Protein AF-A0A1G4AFP0-F1 (afdb_monomer_lite)

Radius of gyration: 23.44 Å; chains: 1; bounding box: 40×68×94 Å

Sequence (238 aa):
MRIGSLGLYALLISPLAAAEKPAAPFKHERLNVANGCFVESVYFYDRFHERFGADAWVRLLQWGAKEEDEVVAGHAVAVLELKGKLWAWDINHGFLALDLPVAQREMVEKVSPLVIARYPRITARYPLYRHDFSQSAEPAPPHEQPMSENRALRDASRVAAKLAAHRPVNLVQFSYVNGGETTVSAAAVFLFHGRLCVYTADTGTVPFRARQLSVKNLRQLQECLRRIHPGAFALKSL

pLDDT: mean 87.51, std 15.2, range [35.44, 98.38]

Structure (mmCIF, N/CA/C/O backbone):
data_AF-A0A1G4AFP0-F1
#
_entry.id   AF-A0A1G4AFP0-F1
#
loop_
_atom_site.group_PDB
_atom_site.id
_atom_site.type_symbol
_atom_site.label_atom_id
_atom_site.label_alt_id
_atom_site.label_comp_id
_atom_site.label_asym_id
_atom_site.label_entity_id
_atom_site.label_seq_id
_atom_site.pdbx_PDB_ins_code
_atom_site.Cartn_x
_atom_site.Cartn_y
_atom_site.Cartn_z
_atom_site.occupancy
_atom_site.B_iso_or_equiv
_atom_site.auth_seq_id
_atom_site.auth_comp_id
_atom_site.auth_asym_id
_atom_site.auth_atom_id
_atom_site.pdbx_PDB_model_num
ATOM 1 N N . MET A 1 1 ? 0.726 47.174 72.921 1.00 39.28 1 MET A N 1
ATOM 2 C CA . MET A 1 1 ? 1.262 47.154 71.543 1.00 39.28 1 MET A CA 1
ATOM 3 C C . MET A 1 1 ? 1.423 45.690 71.132 1.00 39.28 1 MET A C 1
ATOM 5 O O . MET A 1 1 ? 2.331 45.035 71.621 1.00 39.28 1 MET A O 1
ATOM 9 N N . ARG A 1 2 ? 0.477 45.120 70.374 1.00 35.44 2 ARG A N 1
ATOM 10 C CA . ARG A 1 2 ? 0.560 43.741 69.856 1.00 35.44 2 ARG A CA 1
ATOM 11 C C . ARG A 1 2 ? 0.401 43.799 68.341 1.00 35.44 2 ARG A C 1
ATOM 13 O O . ARG A 1 2 ? -0.561 44.375 67.847 1.00 35.44 2 ARG A O 1
ATOM 20 N N . ILE A 1 3 ? 1.416 43.284 67.660 1.00 40.84 3 ILE A N 1
ATOM 21 C CA . ILE A 1 3 ? 1.611 43.290 66.212 1.00 40.84 3 ILE A CA 1
ATOM 22 C C . ILE A 1 3 ? 0.703 42.216 65.604 1.00 40.84 3 ILE A C 1
ATOM 24 O O . ILE A 1 3 ? 0.663 41.092 66.102 1.00 40.84 3 ILE A O 1
ATOM 28 N N . GLY A 1 4 ? -0.054 42.589 64.570 1.00 40.03 4 GLY A N 1
ATOM 29 C CA . GLY A 1 4 ? -0.935 41.692 63.828 1.00 40.03 4 GLY A CA 1
ATOM 30 C C . GLY A 1 4 ? -0.151 40.693 62.978 1.00 40.03 4 GLY A C 1
ATOM 31 O O . GLY A 1 4 ? 0.814 41.056 62.309 1.00 40.03 4 GLY A O 1
ATOM 32 N N . SER A 1 5 ? -0.579 39.433 62.999 1.00 41.19 5 SER A N 1
ATOM 33 C CA . SER A 1 5 ? -0.094 38.385 62.106 1.00 41.19 5 SER A CA 1
ATOM 34 C C . SER A 1 5 ? -0.875 38.420 60.790 1.00 41.19 5 SER A C 1
ATOM 36 O O . SER A 1 5 ? -2.067 38.120 60.742 1.00 41.19 5 SER A O 1
ATOM 38 N N . LEU A 1 6 ? -0.185 38.793 59.713 1.00 45.59 6 LEU A N 1
ATOM 39 C CA . LEU A 1 6 ? -0.643 38.631 58.335 1.00 45.59 6 LEU A CA 1
ATOM 40 C C . LEU A 1 6 ? -0.674 37.134 57.991 1.00 45.59 6 LEU A C 1
ATOM 42 O O . LEU A 1 6 ? 0.355 36.461 58.026 1.00 45.59 6 LEU A O 1
ATOM 46 N N . GLY A 1 7 ? -1.863 36.619 57.678 1.00 40.47 7 GLY A N 1
ATOM 47 C CA . GLY A 1 7 ? -2.060 35.265 57.167 1.00 40.47 7 GLY A CA 1
ATOM 48 C C . GLY A 1 7 ? -1.570 35.153 55.724 1.00 40.47 7 GLY A C 1
ATOM 49 O O . GLY A 1 7 ? -2.079 35.830 54.833 1.00 40.47 7 GLY A O 1
ATOM 50 N N . LEU A 1 8 ? -0.577 34.295 55.502 1.00 45.12 8 LEU A N 1
ATOM 51 C CA . LEU A 1 8 ? -0.061 33.945 54.184 1.00 45.12 8 LEU A CA 1
ATOM 52 C C . LEU A 1 8 ? -0.998 32.896 53.554 1.00 45.12 8 LEU A C 1
ATOM 54 O O . LEU A 1 8 ? -1.026 31.747 53.992 1.00 45.12 8 LEU A O 1
ATOM 58 N N . TYR A 1 9 ? -1.778 33.274 52.539 1.00 46.78 9 TYR A N 1
ATOM 59 C CA . TYR A 1 9 ? -2.497 32.310 51.701 1.00 46.78 9 TYR A CA 1
ATOM 60 C C . TYR A 1 9 ? -1.506 31.665 50.727 1.00 46.78 9 TYR A C 1
ATOM 62 O O . TYR A 1 9 ? -1.080 32.287 49.755 1.00 46.78 9 TYR A O 1
ATOM 70 N N . ALA A 1 10 ? -1.128 30.413 50.984 1.00 47.62 10 ALA A N 1
ATOM 71 C CA . ALA A 1 10 ? -0.390 29.606 50.022 1.00 47.62 10 ALA A CA 1
ATOM 72 C C . ALA A 1 10 ? -1.358 29.099 48.937 1.00 47.62 10 ALA A C 1
ATOM 74 O O . ALA A 1 10 ? -2.158 28.194 49.170 1.00 47.62 10 ALA A O 1
ATOM 75 N N . LEU A 1 11 ? -1.293 29.698 47.746 1.00 46.62 11 LEU A N 1
ATOM 76 C CA . LEU A 1 11 ? -1.907 29.166 46.530 1.00 46.62 11 LEU A CA 1
ATOM 77 C C . LEU A 1 11 ? -1.176 27.875 46.135 1.00 46.62 11 LEU A C 1
ATOM 79 O O . LEU A 1 11 ? -0.037 27.909 45.673 1.00 46.62 11 LEU A O 1
ATOM 83 N N . LEU A 1 12 ? -1.837 26.733 46.326 1.00 47.38 12 LEU A N 1
ATOM 84 C CA . LEU A 1 12 ? -1.393 25.439 45.813 1.00 47.38 12 LEU A CA 1
ATOM 85 C C . LEU A 1 12 ? -1.518 25.434 44.284 1.00 47.38 12 LEU A C 1
ATOM 87 O O . LEU A 1 12 ? -2.568 25.121 43.725 1.00 47.38 12 LEU A O 1
ATOM 91 N N . ILE A 1 13 ? -0.430 25.781 43.601 1.00 51.88 13 ILE A N 1
ATOM 92 C CA . ILE A 1 13 ? -0.272 25.535 42.168 1.00 51.88 13 ILE A CA 1
ATOM 93 C C . ILE A 1 13 ? -0.032 24.032 42.013 1.00 51.88 13 ILE A C 1
ATOM 95 O O . ILE A 1 13 ? 1.071 23.538 42.241 1.00 51.88 13 ILE A O 1
ATOM 99 N N . SER A 1 14 ? -1.083 23.288 41.667 1.00 46.16 14 SER A N 1
ATOM 100 C CA . SER A 1 14 ? -0.922 21.899 41.238 1.00 46.16 14 SER A CA 1
ATOM 101 C C . SER A 1 14 ? -0.209 21.899 39.883 1.00 46.16 14 SER A C 1
ATOM 103 O O . SER A 1 14 ? -0.697 22.558 38.960 1.00 46.16 14 SER A O 1
ATOM 105 N N . PRO A 1 15 ? 0.928 21.201 39.719 1.00 49.34 15 PRO A N 1
ATOM 106 C CA . PRO A 1 15 ? 1.506 21.027 38.398 1.00 49.34 15 PRO A CA 1
ATOM 107 C C . PRO A 1 15 ? 0.494 20.259 37.542 1.00 49.34 15 PRO A C 1
ATOM 109 O O . PRO A 1 15 ? 0.071 19.165 37.919 1.00 49.34 15 PRO A O 1
ATOM 112 N N . LEU A 1 16 ? 0.086 20.833 36.403 1.00 44.69 16 LEU A N 1
ATOM 113 C CA . LEU A 1 16 ? -0.605 20.072 35.366 1.00 44.69 16 LEU A CA 1
ATOM 1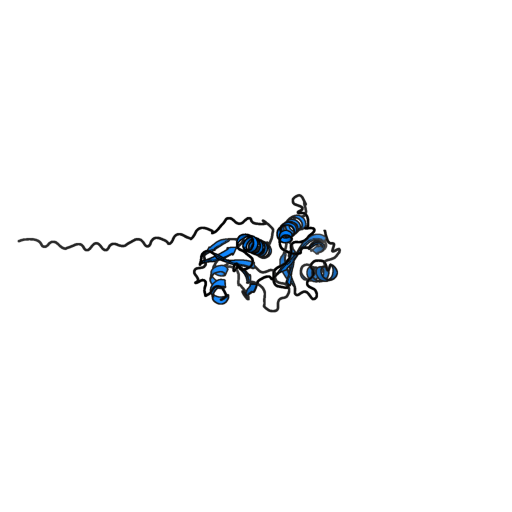14 C C . LEU A 1 16 ? 0.308 18.899 35.004 1.00 44.69 16 LEU A C 1
ATOM 116 O O . LEU A 1 16 ? 1.346 19.087 34.368 1.00 44.69 16 LEU A O 1
ATOM 120 N N . ALA A 1 17 ? -0.063 17.698 35.441 1.00 43.47 17 ALA A N 1
ATOM 121 C CA . ALA A 1 17 ? 0.568 16.481 34.978 1.00 43.47 17 ALA A CA 1
ATOM 122 C C . ALA A 1 17 ? 0.440 16.465 33.452 1.00 43.47 17 ALA A C 1
ATOM 124 O O . ALA A 1 17 ? -0.670 16.485 32.913 1.00 43.47 17 ALA A O 1
ATOM 125 N N . ALA A 1 18 ? 1.575 16.492 32.752 1.00 53.25 18 ALA A N 1
ATOM 126 C CA . ALA A 1 18 ? 1.595 16.280 31.317 1.00 53.25 18 ALA A CA 1
ATOM 127 C C . ALA A 1 18 ? 0.933 14.923 31.059 1.00 53.25 18 ALA A C 1
ATOM 129 O O . ALA A 1 18 ? 1.421 13.904 31.545 1.00 53.25 18 ALA A O 1
ATOM 130 N N . ALA A 1 19 ? -0.206 14.921 30.362 1.00 59.09 19 ALA A N 1
ATOM 131 C CA . ALA A 1 19 ? -0.934 13.697 30.065 1.00 59.09 19 ALA A CA 1
ATOM 132 C C . ALA A 1 19 ? 0.019 12.702 29.384 1.00 59.09 19 ALA A C 1
ATOM 134 O O . ALA A 1 19 ? 0.580 12.998 28.323 1.00 59.09 19 ALA A O 1
ATOM 135 N N . GLU A 1 20 ? 0.241 11.547 30.015 1.00 58.22 20 GLU A N 1
ATOM 136 C CA . GLU A 1 20 ? 1.093 10.504 29.454 1.00 58.22 20 GLU A CA 1
ATOM 137 C C . GLU A 1 20 ? 0.556 10.098 28.081 1.00 58.22 20 GLU A C 1
ATOM 139 O O . GLU A 1 20 ? -0.632 9.805 27.907 1.00 58.22 20 GLU A O 1
ATOM 144 N N . LYS A 1 21 ? 1.442 10.090 27.078 1.00 68.00 21 LYS A N 1
ATOM 145 C CA . LYS A 1 21 ? 1.076 9.616 25.746 1.00 68.00 21 LYS A CA 1
ATOM 146 C C . LYS A 1 21 ? 0.660 8.150 25.864 1.00 68.00 21 LYS A C 1
ATOM 148 O O . LYS A 1 21 ? 1.441 7.348 26.378 1.00 68.00 21 LYS A O 1
ATOM 153 N N . PRO A 1 22 ? -0.530 7.775 25.375 1.00 77.12 22 PRO A N 1
ATOM 154 C CA . PRO A 1 22 ? -0.992 6.405 25.492 1.00 77.12 22 PRO A CA 1
ATOM 155 C C . PRO A 1 22 ? -0.042 5.467 24.736 1.00 77.12 22 PRO A C 1
ATOM 157 O O . PRO A 1 22 ? 0.364 5.750 23.606 1.00 77.12 22 PRO A O 1
ATOM 160 N N . ALA A 1 23 ? 0.325 4.358 25.379 1.00 81.25 23 ALA A N 1
ATOM 161 C CA . ALA A 1 23 ? 1.223 3.364 24.805 1.00 81.25 23 ALA A CA 1
ATOM 162 C C . ALA A 1 23 ? 0.630 2.741 23.532 1.00 81.25 23 ALA A C 1
ATOM 164 O O . ALA A 1 23 ? -0.586 2.570 23.421 1.00 81.25 23 ALA A O 1
ATOM 165 N N . ALA A 1 24 ? 1.495 2.369 22.584 1.00 84.19 24 ALA A N 1
ATOM 166 C CA . ALA A 1 24 ? 1.078 1.685 21.364 1.00 84.19 24 ALA A CA 1
ATOM 167 C C . ALA A 1 24 ? 0.270 0.412 21.700 1.00 84.19 24 ALA A C 1
ATOM 169 O O . ALA A 1 24 ? 0.684 -0.362 22.567 1.00 84.19 24 ALA A O 1
ATOM 170 N N . PRO A 1 25 ? -0.858 0.153 21.015 1.00 82.06 25 PRO A N 1
ATOM 171 C CA . PRO A 1 25 ? -1.766 -0.927 21.386 1.00 82.06 25 PRO A CA 1
ATOM 172 C C . PRO A 1 25 ? -1.180 -2.329 21.167 1.00 82.06 25 PRO A C 1
ATOM 174 O O . PRO A 1 25 ? -1.608 -3.278 21.823 1.00 82.06 25 PRO A O 1
ATOM 177 N N . PHE A 1 26 ? -0.233 -2.472 20.238 1.00 86.50 26 PHE A N 1
ATOM 178 C CA . PHE A 1 26 ? 0.543 -3.687 20.000 1.00 86.50 26 PHE A CA 1
ATOM 179 C C . PHE A 1 26 ? 1.780 -3.376 19.146 1.00 86.50 26 PHE A C 1
ATOM 181 O O . PHE A 1 26 ? 1.852 -2.339 18.489 1.00 86.50 26 PHE A O 1
ATOM 188 N N . LYS A 1 27 ? 2.756 -4.290 19.128 1.00 86.44 27 LYS A N 1
ATOM 189 C CA . LYS A 1 27 ? 3.887 -4.224 18.194 1.00 86.44 27 LYS A CA 1
ATOM 190 C C . LYS A 1 27 ? 3.409 -4.595 16.789 1.00 86.44 27 LYS A C 1
ATOM 192 O O . LYS A 1 27 ? 2.714 -5.595 16.629 1.00 86.44 27 LYS A O 1
ATOM 197 N N . HIS A 1 28 ? 3.812 -3.820 15.790 1.00 81.19 28 HIS A N 1
ATOM 198 C CA . HIS A 1 28 ? 3.596 -4.149 14.385 1.00 81.19 28 HIS A CA 1
ATOM 199 C C . HIS A 1 28 ? 4.941 -4.347 13.679 1.00 81.19 28 HIS A C 1
ATOM 201 O O . HIS A 1 28 ? 5.893 -3.603 13.925 1.00 81.19 28 HIS A O 1
ATOM 207 N N . GLU A 1 29 ? 5.014 -5.365 12.827 1.00 84.44 29 GLU A N 1
ATOM 208 C CA . GLU A 1 29 ? 6.193 -5.683 12.025 1.00 84.44 29 GLU A CA 1
ATOM 209 C C . GLU A 1 29 ? 6.111 -4.981 10.677 1.00 84.44 29 GLU A C 1
ATOM 211 O O . GLU A 1 29 ? 5.170 -5.197 9.925 1.00 84.44 29 GLU A O 1
ATOM 216 N N . ARG A 1 30 ? 7.118 -4.166 10.369 1.00 89.44 30 ARG A N 1
ATOM 217 C CA . ARG A 1 30 ? 7.230 -3.476 9.082 1.00 89.44 30 ARG A CA 1
ATOM 218 C C . ARG A 1 30 ? 7.722 -4.435 8.001 1.00 89.44 30 ARG A C 1
ATOM 220 O O . ARG A 1 30 ? 8.601 -5.258 8.263 1.00 89.44 30 ARG A O 1
ATOM 227 N N . LEU A 1 31 ? 7.248 -4.255 6.772 1.00 92.81 31 LEU A N 1
ATOM 228 C CA . LEU A 1 31 ? 7.817 -4.896 5.583 1.00 92.81 31 LEU A CA 1
ATOM 229 C C . LEU A 1 31 ? 9.240 -4.380 5.303 1.00 92.81 31 LEU A C 1
ATOM 231 O O . LEU A 1 31 ? 10.088 -5.131 4.819 1.00 92.81 31 LEU A O 1
ATOM 235 N N . ASN A 1 32 ? 9.533 -3.127 5.667 1.00 92.88 32 ASN A N 1
ATOM 236 C CA . ASN A 1 32 ? 10.822 -2.461 5.437 1.00 92.88 32 ASN A CA 1
ATOM 237 C C . ASN A 1 32 ? 11.180 -2.380 3.946 1.00 92.88 32 ASN A C 1
ATOM 239 O O . ASN A 1 32 ? 12.291 -2.725 3.545 1.00 92.88 32 ASN A O 1
ATOM 243 N N . VAL A 1 33 ? 10.226 -1.924 3.137 1.00 95.50 33 VAL A N 1
ATOM 244 C CA . VAL A 1 33 ? 10.384 -1.745 1.687 1.00 95.50 33 VAL A CA 1
ATOM 245 C C . VAL A 1 33 ? 10.388 -0.262 1.303 1.00 95.50 33 VAL A C 1
ATOM 247 O O . VAL A 1 33 ? 9.843 0.584 2.020 1.00 95.50 33 VAL A O 1
ATOM 250 N N . ALA A 1 34 ? 11.034 0.076 0.188 1.00 94.38 34 ALA A N 1
ATOM 251 C CA . ALA A 1 34 ? 11.103 1.446 -0.316 1.00 94.38 34 ALA A CA 1
ATOM 252 C C . ALA A 1 34 ? 9.716 1.996 -0.686 1.00 94.38 34 ALA A C 1
ATOM 254 O O . ALA A 1 34 ? 8.894 1.274 -1.228 1.00 94.38 34 ALA A O 1
ATOM 255 N N . ASN A 1 35 ? 9.442 3.279 -0.419 1.00 92.38 35 ASN A N 1
ATOM 256 C CA . ASN A 1 35 ? 8.160 3.914 -0.776 1.00 92.38 35 ASN A CA 1
ATOM 257 C C . ASN A 1 35 ? 6.918 3.105 -0.329 1.00 92.38 35 ASN A C 1
ATOM 259 O O . ASN A 1 35 ? 5.880 3.071 -0.995 1.00 92.38 35 ASN A O 1
ATOM 263 N N . GLY A 1 36 ? 7.040 2.430 0.819 1.00 93.75 36 GLY A N 1
ATOM 264 C CA . GLY A 1 36 ? 6.105 1.405 1.268 1.00 93.75 36 GLY A CA 1
ATOM 265 C C . GLY A 1 36 ? 4.820 1.910 1.921 1.00 93.75 36 GLY A C 1
ATOM 266 O O . GLY A 1 36 ? 4.010 1.084 2.310 1.00 93.75 36 GLY A O 1
ATOM 267 N N . CYS A 1 37 ? 4.592 3.220 2.068 1.00 93.56 37 CYS A N 1
ATOM 268 C CA . CYS A 1 37 ? 3.526 3.762 2.930 1.00 93.56 37 CYS A CA 1
ATOM 269 C C . CYS A 1 37 ? 2.142 3.139 2.684 1.00 93.56 37 CYS A C 1
ATOM 271 O O . CYS A 1 37 ? 1.441 2.778 3.629 1.00 93.56 37 CYS A O 1
ATOM 273 N N . PHE A 1 38 ? 1.767 2.956 1.415 1.00 94.94 38 PHE A N 1
ATOM 274 C CA . PHE A 1 38 ? 0.504 2.315 1.056 1.00 94.94 38 PHE A CA 1
ATOM 275 C C . PHE A 1 38 ? 0.504 0.807 1.328 1.00 94.94 38 PHE A C 1
ATOM 277 O O . PHE A 1 38 ? -0.373 0.333 2.042 1.00 94.94 38 PHE A O 1
ATOM 284 N N . VAL A 1 39 ? 1.481 0.052 0.817 1.00 96.38 39 VAL A N 1
ATOM 285 C CA . VAL A 1 39 ? 1.547 -1.415 1.002 1.00 96.38 39 VAL A CA 1
ATOM 286 C C . VAL A 1 39 ? 1.722 -1.829 2.458 1.00 96.38 39 VAL A C 1
ATOM 288 O O . VAL A 1 39 ? 1.128 -2.808 2.885 1.00 96.38 39 VAL A O 1
ATOM 291 N N . GLU A 1 40 ? 2.476 -1.061 3.236 1.00 96.62 40 GLU A N 1
ATOM 292 C CA . GLU A 1 40 ? 2.638 -1.245 4.677 1.00 96.62 40 GLU A CA 1
ATOM 293 C C . GLU A 1 40 ? 1.302 -1.015 5.398 1.00 96.62 40 GLU A C 1
ATOM 295 O O . GLU A 1 40 ? 0.921 -1.797 6.264 1.00 96.62 40 GLU A O 1
ATOM 300 N N . SER A 1 41 ? 0.532 0.004 4.995 1.00 96.56 41 SER A N 1
ATOM 301 C CA . SER A 1 41 ? -0.809 0.247 5.549 1.00 96.56 41 SER A CA 1
ATOM 302 C C . SER A 1 41 ? -1.810 -0.845 5.165 1.00 96.56 41 SER A C 1
ATOM 304 O O . SER A 1 41 ? -2.643 -1.217 5.988 1.00 96.56 41 SER A O 1
ATOM 306 N N . VAL A 1 42 ? -1.722 -1.387 3.946 1.00 96.50 42 VAL A N 1
ATOM 307 C CA . VAL A 1 42 ? -2.534 -2.537 3.508 1.00 96.50 42 VAL A CA 1
ATOM 308 C C . VAL A 1 42 ? -2.160 -3.789 4.299 1.00 96.50 42 VAL A C 1
ATOM 310 O O . VAL A 1 42 ? -3.036 -4.470 4.819 1.00 96.50 42 VAL A O 1
ATOM 313 N N . TYR A 1 43 ? -0.866 -4.058 4.466 1.00 96.25 43 TYR A N 1
ATOM 314 C CA . TYR A 1 43 ? -0.396 -5.178 5.276 1.00 96.25 43 TYR A CA 1
ATOM 315 C C . TYR A 1 43 ? -0.855 -5.052 6.734 1.00 96.25 43 TYR A C 1
ATOM 317 O O . TYR A 1 43 ? -1.324 -6.021 7.330 1.00 96.25 43 TYR A O 1
ATOM 325 N N . PHE A 1 44 ? -0.799 -3.846 7.307 1.00 96.31 44 PHE A N 1
ATOM 326 C CA . PHE A 1 44 ? -1.372 -3.575 8.621 1.00 96.31 44 PHE A CA 1
ATOM 327 C C . PHE A 1 44 ? -2.873 -3.872 8.666 1.00 96.31 44 PHE A C 1
ATOM 329 O O . PHE A 1 44 ? -3.328 -4.540 9.591 1.00 96.31 44 PHE A O 1
ATOM 336 N N . TYR A 1 45 ? -3.631 -3.385 7.683 1.00 95.94 45 TYR A N 1
ATOM 337 C CA . TYR A 1 45 ? -5.074 -3.598 7.566 1.00 95.94 45 TYR A CA 1
ATOM 338 C C . TYR A 1 45 ? -5.431 -5.088 7.554 1.00 95.94 45 TYR A C 1
ATOM 340 O O . TYR A 1 45 ? -6.295 -5.517 8.319 1.00 95.94 45 TYR A O 1
ATOM 348 N N . ASP A 1 46 ? -4.707 -5.885 6.771 1.00 95.06 46 ASP A N 1
ATOM 349 C CA . ASP A 1 46 ? -4.913 -7.332 6.680 1.00 95.06 46 ASP A CA 1
ATOM 350 C C . ASP A 1 46 ? -4.645 -8.028 8.016 1.00 95.06 46 ASP A C 1
ATOM 352 O O . ASP A 1 46 ? -5.487 -8.763 8.536 1.00 95.06 46 ASP A O 1
ATOM 356 N N . ARG A 1 47 ? -3.501 -7.722 8.638 1.00 94.06 47 ARG A N 1
ATOM 357 C CA . ARG A 1 47 ? -3.126 -8.278 9.947 1.00 94.06 47 ARG A CA 1
ATOM 358 C C . ARG A 1 47 ? -4.062 -7.822 11.066 1.00 94.06 47 ARG A C 1
ATOM 360 O O . ARG A 1 47 ? -4.236 -8.541 12.050 1.00 94.06 47 ARG A O 1
ATOM 367 N N . PHE A 1 48 ? -4.653 -6.636 10.944 1.00 95.12 48 PHE A N 1
ATOM 368 C CA . PHE A 1 48 ? -5.640 -6.140 11.893 1.00 95.12 48 PHE A CA 1
ATOM 369 C C . PHE A 1 48 ? -6.929 -6.957 11.814 1.00 95.12 48 PHE A C 1
ATOM 371 O O . PHE A 1 48 ? -7.400 -7.437 12.843 1.00 95.12 48 PHE A O 1
ATOM 378 N N . HIS A 1 49 ? -7.453 -7.189 10.611 1.00 94.38 49 HIS A N 1
ATOM 379 C CA . HIS A 1 49 ? -8.637 -8.028 10.426 1.00 94.38 49 HIS A CA 1
ATOM 380 C C . HIS A 1 49 ? -8.397 -9.493 10.798 1.00 94.38 49 HIS A C 1
ATOM 382 O O . HIS A 1 49 ? -9.261 -10.107 11.416 1.00 94.38 49 HIS A O 1
ATOM 388 N N . GLU A 1 50 ? -7.216 -10.042 10.513 1.00 92.81 50 GLU A N 1
ATOM 389 C CA . GLU A 1 50 ? -6.841 -11.385 10.974 1.00 92.81 50 GLU A CA 1
ATOM 390 C C . GLU A 1 50 ? -6.875 -11.489 12.506 1.00 92.81 50 GLU A C 1
ATOM 392 O O . GLU A 1 50 ? -7.314 -12.493 13.061 1.00 92.81 50 GLU A O 1
ATOM 397 N N . ARG A 1 51 ? -6.432 -10.437 13.203 1.00 93.88 51 ARG A N 1
ATOM 398 C CA . ARG A 1 51 ? -6.341 -10.429 14.665 1.00 93.88 51 ARG A CA 1
ATOM 399 C C . ARG A 1 51 ? -7.660 -10.115 15.369 1.00 93.88 51 ARG A C 1
ATOM 401 O O . ARG A 1 51 ? -7.898 -10.644 16.453 1.00 93.88 51 ARG A O 1
ATOM 408 N N . PHE A 1 52 ? -8.457 -9.202 14.824 1.00 94.69 52 PHE A N 1
ATOM 409 C CA . PHE A 1 52 ? -9.627 -8.631 15.502 1.00 94.69 52 PHE A CA 1
ATOM 410 C C . PHE A 1 52 ? -10.960 -8.972 14.825 1.00 94.69 52 PHE A C 1
ATOM 412 O O . PHE A 1 52 ? -12.010 -8.613 15.352 1.00 94.69 52 PHE A O 1
ATOM 419 N N . GLY A 1 53 ? -10.928 -9.690 13.702 1.00 93.25 53 GLY A N 1
ATOM 420 C CA . GLY A 1 53 ? -12.104 -10.095 12.939 1.00 93.25 53 GLY A CA 1
ATOM 421 C C . GLY A 1 53 ? -12.409 -9.175 11.755 1.00 93.25 53 GLY A C 1
ATOM 422 O O . GLY A 1 53 ? -11.975 -8.022 11.687 1.00 93.25 53 GLY A O 1
ATOM 423 N N . ALA A 1 54 ? -13.190 -9.695 10.807 1.00 91.38 54 ALA A N 1
ATOM 424 C CA . ALA A 1 54 ? -13.580 -8.978 9.591 1.00 91.38 54 ALA A CA 1
ATOM 425 C C . ALA A 1 54 ? -14.412 -7.712 9.878 1.00 91.38 54 ALA A C 1
ATOM 427 O O . ALA A 1 54 ? -14.301 -6.733 9.147 1.00 91.38 54 ALA A O 1
ATOM 428 N N . ASP A 1 55 ? -15.169 -7.699 10.978 1.00 92.56 55 ASP A N 1
ATOM 429 C CA . ASP A 1 55 ? -16.012 -6.562 11.378 1.00 92.56 55 ASP A CA 1
ATOM 430 C C . ASP A 1 55 ? -15.248 -5.471 12.145 1.00 92.56 55 ASP A C 1
ATOM 432 O O . ASP A 1 55 ? -15.800 -4.411 12.451 1.00 92.56 55 ASP A O 1
ATOM 436 N N . ALA A 1 56 ? -13.973 -5.706 12.475 1.00 95.31 56 ALA A N 1
ATOM 437 C CA . ALA A 1 56 ? -13.162 -4.724 13.177 1.00 95.31 56 ALA A CA 1
ATOM 438 C C . ALA A 1 56 ? -12.995 -3.455 12.325 1.00 95.31 56 ALA A C 1
ATOM 440 O O . ALA A 1 56 ? -12.652 -3.512 11.144 1.00 95.31 56 ALA A O 1
ATOM 441 N N . TRP A 1 57 ? -13.223 -2.280 12.917 1.00 97.19 57 TRP A N 1
ATOM 442 C CA . TRP A 1 57 ? -13.181 -1.034 12.155 1.00 97.19 57 TRP A CA 1
ATOM 443 C C . TRP A 1 57 ? -11.731 -0.590 11.916 1.00 97.19 57 TRP A C 1
ATOM 445 O O . TRP A 1 57 ? -11.039 -0.137 12.830 1.00 97.19 57 TRP A O 1
ATOM 455 N N . VAL A 1 58 ? -11.281 -0.708 10.666 1.00 97.06 58 VAL A N 1
ATOM 456 C CA . VAL A 1 58 ? -10.023 -0.149 10.156 1.00 97.06 58 VAL A CA 1
ATOM 457 C C . VAL A 1 58 ? -10.215 0.360 8.726 1.00 97.06 58 VAL A C 1
ATOM 459 O O . VAL A 1 58 ? -10.941 -0.231 7.925 1.00 97.06 58 VAL A O 1
ATOM 462 N N . ARG A 1 59 ? -9.604 1.496 8.395 1.00 96.94 59 ARG A N 1
ATOM 463 C CA . ARG A 1 59 ? -9.675 2.162 7.088 1.00 96.94 59 ARG A CA 1
ATOM 464 C C . ARG A 1 59 ? -8.306 2.707 6.716 1.00 96.94 59 ARG A C 1
ATOM 466 O O . ARG A 1 59 ? -7.571 3.177 7.576 1.00 96.94 59 ARG A O 1
ATOM 473 N N . LEU A 1 60 ? -7.965 2.694 5.434 1.00 95.88 60 LEU A N 1
ATOM 474 C CA . LEU A 1 60 ? -6.762 3.364 4.947 1.00 95.88 60 LEU A CA 1
ATOM 475 C C . LEU A 1 60 ? -7.084 4.824 4.658 1.00 95.88 60 LEU A C 1
ATOM 477 O O . LEU A 1 60 ? -7.856 5.107 3.748 1.00 95.88 60 LEU A O 1
ATOM 481 N N . LEU A 1 61 ? -6.491 5.750 5.404 1.00 95.38 61 LEU A N 1
ATOM 482 C CA . LEU A 1 61 ? -6.509 7.167 5.057 1.00 95.38 61 LEU A CA 1
ATOM 483 C C . LEU A 1 61 ? -5.379 7.432 4.066 1.00 95.38 61 LEU A C 1
ATOM 485 O O . LEU A 1 61 ? -4.211 7.318 4.430 1.00 95.38 61 LEU A O 1
ATOM 489 N N . GLN A 1 62 ? -5.722 7.799 2.834 1.00 91.94 62 GLN A N 1
ATOM 490 C CA . GLN A 1 62 ? -4.756 8.179 1.804 1.00 91.94 62 GLN A CA 1
ATOM 491 C C . GLN A 1 62 ? -4.892 9.665 1.471 1.00 91.94 62 GLN A C 1
ATOM 493 O O . GLN A 1 62 ? -6.005 10.179 1.402 1.00 91.94 62 GLN A O 1
ATOM 498 N N . TRP A 1 63 ? -3.771 10.339 1.209 1.00 89.31 63 TRP A N 1
ATOM 499 C CA . TRP A 1 63 ? -3.745 11.688 0.639 1.00 89.31 63 TRP A CA 1
ATOM 500 C C . TRP A 1 63 ? -2.651 11.830 -0.420 1.00 89.31 63 TRP A C 1
ATOM 502 O O . TRP A 1 63 ? -1.736 11.013 -0.524 1.00 89.31 63 TRP A O 1
ATOM 512 N N . GLY A 1 64 ? -2.744 12.903 -1.204 1.00 78.50 64 GLY A N 1
ATOM 513 C CA . GLY A 1 64 ? -1.782 13.247 -2.250 1.00 78.50 64 GLY A CA 1
ATOM 514 C C . GLY A 1 64 ? -2.298 13.007 -3.667 1.00 78.50 64 GLY A C 1
ATOM 515 O O . GLY A 1 64 ? -1.729 13.572 -4.589 1.00 78.50 64 GLY A O 1
ATOM 516 N N . ALA A 1 65 ? -3.395 12.267 -3.849 1.00 62.88 65 ALA A N 1
ATOM 517 C CA . ALA A 1 65 ? -4.072 12.130 -5.141 1.00 62.88 65 ALA A CA 1
ATOM 518 C C . ALA A 1 65 ? -5.031 13.309 -5.389 1.00 62.88 65 ALA A C 1
ATOM 520 O O . ALA A 1 65 ? -5.629 13.796 -4.434 1.00 62.88 65 ALA A O 1
ATOM 521 N N . LYS A 1 66 ? -5.215 13.763 -6.638 1.00 57.84 66 LYS A N 1
ATOM 522 C CA . LYS A 1 66 ? -6.431 14.513 -7.014 1.00 57.84 66 LYS A CA 1
ATOM 523 C C . LYS A 1 66 ? -7.576 13.537 -7.275 1.00 57.84 66 LYS A C 1
ATOM 525 O O . LYS A 1 66 ? -7.333 12.377 -7.596 1.00 57.84 66 LYS A O 1
ATOM 530 N N . GLU A 1 67 ? -8.816 14.006 -7.167 1.00 51.00 67 GLU A N 1
ATOM 531 C CA . GLU A 1 67 ? -10.024 13.193 -7.391 1.00 51.00 67 GLU A CA 1
ATOM 532 C C . GLU A 1 67 ? -10.031 12.485 -8.764 1.00 51.00 67 GLU A C 1
ATOM 534 O O . GLU A 1 67 ? -10.457 11.333 -8.891 1.00 51.00 67 GLU A O 1
ATOM 539 N N . GLU A 1 68 ? -9.464 13.156 -9.764 1.00 54.59 68 GLU A N 1
ATOM 540 C CA . GLU A 1 68 ? -9.352 12.722 -11.159 1.00 54.59 68 GLU A CA 1
ATOM 541 C C . GLU A 1 68 ? -7.970 12.181 -11.555 1.00 54.59 68 GLU A C 1
ATOM 543 O O . GLU A 1 68 ? -7.819 11.613 -12.638 1.00 54.59 68 GLU A O 1
ATOM 548 N N . ASP A 1 69 ? -6.965 12.283 -10.678 1.00 56.06 69 ASP A N 1
ATOM 549 C CA . ASP A 1 69 ? -5.635 11.769 -10.989 1.00 56.06 69 ASP A CA 1
ATOM 550 C C . ASP A 1 69 ? -5.627 10.232 -10.911 1.00 56.06 69 ASP A C 1
ATOM 552 O O . ASP A 1 69 ? -5.775 9.611 -9.855 1.00 56.06 69 ASP A O 1
ATOM 556 N N . GLU A 1 70 ? -5.411 9.599 -12.061 1.00 50.75 70 GLU A N 1
ATOM 557 C CA . GLU A 1 70 ? -5.320 8.141 -12.176 1.00 50.75 70 GLU A CA 1
ATOM 558 C C . GLU A 1 70 ? -3.945 7.579 -11.758 1.00 50.75 70 GLU A C 1
ATOM 560 O O . GLU A 1 70 ? -3.826 6.373 -11.549 1.00 50.75 70 GLU A O 1
ATOM 565 N N . VAL A 1 71 ? -2.910 8.425 -11.645 1.00 54.28 71 VAL A N 1
ATOM 566 C CA . VAL A 1 71 ? -1.515 8.022 -11.376 1.00 54.28 71 VAL A CA 1
ATOM 567 C C . VAL A 1 71 ? -0.888 8.948 -10.337 1.00 54.28 71 VAL A C 1
ATOM 569 O O . VAL A 1 71 ? -0.120 9.842 -10.678 1.00 54.28 71 VAL A O 1
ATOM 572 N N . VAL A 1 72 ? -1.208 8.759 -9.057 1.00 60.28 72 VAL A N 1
ATOM 573 C CA . VAL A 1 72 ? -0.462 9.432 -7.985 1.00 60.28 72 VAL A CA 1
ATOM 574 C C . VAL A 1 72 ? -0.129 8.449 -6.878 1.00 60.28 72 VAL A C 1
ATOM 576 O O . VAL A 1 72 ? -1.016 7.893 -6.226 1.00 60.28 72 VAL A O 1
ATOM 579 N N . ALA A 1 73 ? 1.172 8.261 -6.661 1.00 66.75 73 ALA A N 1
ATOM 580 C CA . ALA A 1 73 ? 1.681 7.696 -5.427 1.00 66.75 73 ALA A CA 1
ATOM 581 C C . ALA A 1 73 ? 1.451 8.723 -4.310 1.00 66.75 73 ALA A C 1
ATOM 583 O O . ALA A 1 73 ? 2.013 9.816 -4.313 1.00 66.75 73 ALA A O 1
ATOM 584 N N . GLY A 1 74 ? 0.550 8.384 -3.395 1.00 76.44 74 GLY A N 1
ATOM 585 C CA . GLY A 1 74 ? 0.245 9.185 -2.214 1.00 76.44 74 GLY A CA 1
ATOM 586 C C . GLY A 1 74 ? 0.819 8.557 -0.951 1.00 76.44 74 GLY A C 1
ATOM 587 O O . GLY A 1 74 ? 1.235 7.396 -0.951 1.00 76.44 74 GLY A O 1
ATOM 588 N N . HIS A 1 75 ? 0.778 9.300 0.152 1.00 89.44 75 HIS A N 1
ATOM 589 C CA . HIS A 1 75 ? 1.006 8.705 1.465 1.00 89.44 75 HIS A CA 1
ATOM 590 C C . HIS A 1 75 ? -0.294 8.074 1.963 1.00 89.44 75 HIS A C 1
ATOM 592 O O . HIS A 1 75 ? -1.389 8.551 1.652 1.00 89.44 75 HIS A O 1
ATOM 598 N N . ALA A 1 76 ? -0.177 6.996 2.727 1.00 93.25 76 ALA A N 1
ATOM 599 C CA . ALA A 1 76 ? -1.311 6.356 3.367 1.00 93.25 76 ALA A CA 1
ATOM 600 C C . ALA A 1 76 ? -0.947 5.901 4.779 1.00 93.25 76 ALA A C 1
ATOM 602 O O . ALA A 1 76 ? 0.212 5.590 5.056 1.00 93.25 76 ALA A O 1
ATOM 603 N N . VAL A 1 77 ? -1.960 5.871 5.641 1.00 95.94 77 VAL A N 1
ATOM 604 C CA . VAL A 1 77 ? -1.902 5.335 7.005 1.00 95.94 77 VAL A CA 1
ATOM 605 C C . VAL A 1 77 ? -3.133 4.472 7.263 1.00 95.94 77 VAL A C 1
ATOM 607 O O . VAL A 1 77 ? -4.175 4.676 6.636 1.00 95.94 77 VAL A O 1
ATOM 610 N N . ALA A 1 78 ? -3.058 3.549 8.218 1.00 97.19 78 ALA A N 1
ATOM 611 C CA . ALA A 1 78 ? -4.231 2.819 8.693 1.00 97.19 78 ALA A CA 1
ATOM 612 C C . ALA A 1 78 ? -4.854 3.550 9.890 1.00 97.19 78 ALA A C 1
ATOM 614 O O . ALA A 1 78 ? -4.188 3.764 10.896 1.00 97.19 78 ALA A O 1
ATOM 615 N N . VAL A 1 79 ? -6.128 3.924 9.808 1.00 98.00 79 VAL A N 1
ATOM 616 C CA . VAL A 1 79 ? -6.915 4.461 10.925 1.00 98.00 79 VAL A CA 1
ATOM 617 C C . VAL A 1 79 ? -7.828 3.363 11.443 1.00 98.00 79 VAL A C 1
ATOM 619 O O . VAL A 1 79 ? -8.489 2.699 10.654 1.00 98.00 79 VAL A O 1
ATOM 622 N N . LEU A 1 80 ? -7.866 3.160 12.754 1.00 97.75 80 LEU A N 1
ATOM 623 C CA . LEU A 1 80 ? -8.572 2.045 13.378 1.00 97.75 80 LEU A CA 1
ATOM 624 C C . LEU A 1 80 ? -9.229 2.440 14.695 1.00 97.75 80 LEU A C 1
ATOM 626 O O . LEU A 1 80 ? -8.787 3.362 15.384 1.00 97.75 80 LEU A O 1
ATOM 630 N N . GLU A 1 81 ? -10.248 1.676 15.062 1.00 97.25 81 GLU A N 1
ATOM 631 C CA . GLU A 1 81 ? -10.850 1.706 16.386 1.00 97.25 81 GLU A CA 1
ATOM 632 C C . GLU A 1 81 ? -10.332 0.531 17.211 1.00 97.25 81 GLU A C 1
ATOM 634 O O . GLU A 1 81 ? -10.387 -0.623 16.788 1.00 97.25 81 GLU A O 1
ATOM 639 N N . LEU A 1 82 ? -9.836 0.813 18.415 1.00 95.56 82 LEU A N 1
ATOM 640 C CA . LEU A 1 82 ? -9.417 -0.230 19.339 1.00 95.56 82 LEU A CA 1
ATOM 641 C C . LEU A 1 82 ? -9.581 0.223 20.786 1.00 95.56 82 LEU A C 1
ATOM 643 O O . LEU A 1 82 ? -9.070 1.274 21.181 1.00 95.56 82 LEU A O 1
ATOM 647 N N . LYS A 1 83 ? -10.264 -0.607 21.588 1.00 92.25 83 LYS A N 1
ATOM 648 C CA . LYS A 1 83 ? -10.556 -0.349 23.011 1.00 92.25 83 LYS A CA 1
ATOM 649 C C . LYS A 1 83 ? -11.231 1.017 23.234 1.00 92.25 83 LYS A C 1
ATOM 651 O O . LYS A 1 83 ? -10.837 1.766 24.125 1.00 92.25 83 LYS A O 1
ATOM 656 N N . GLY A 1 84 ? -12.212 1.355 22.391 1.00 93.06 84 GLY A N 1
ATOM 657 C CA . GLY A 1 84 ? -12.982 2.603 22.488 1.00 93.06 84 GLY A CA 1
ATOM 658 C C . GLY A 1 84 ? -12.199 3.874 22.143 1.00 93.06 84 GLY A C 1
ATOM 659 O O . GLY A 1 84 ? -12.631 4.968 22.498 1.00 93.06 84 GLY A O 1
ATOM 660 N N . LYS A 1 85 ? -11.042 3.750 21.479 1.00 95.19 85 LYS A N 1
ATOM 661 C CA . LYS A 1 85 ? -10.209 4.875 21.036 1.00 95.19 85 LYS A CA 1
ATOM 662 C C . LYS A 1 85 ? -9.875 4.757 19.558 1.00 95.19 85 LYS A C 1
ATOM 664 O O . LYS A 1 85 ? -9.760 3.648 19.033 1.00 95.19 85 LYS A O 1
ATOM 669 N N . LEU A 1 86 ? -9.662 5.905 18.923 1.00 97.25 86 LEU A N 1
ATOM 670 C CA . LEU A 1 86 ? -9.150 5.972 17.564 1.00 97.25 86 LEU A CA 1
ATOM 671 C C . LEU A 1 86 ? -7.630 6.056 17.556 1.00 97.25 86 LEU A C 1
ATOM 673 O O . LEU A 1 86 ? -7.012 6.778 18.341 1.00 97.25 86 LEU A O 1
ATOM 677 N N . TRP A 1 87 ? -7.038 5.310 16.635 1.00 97.44 87 TRP A N 1
ATOM 678 C CA . TRP A 1 87 ? -5.606 5.281 16.403 1.00 97.44 87 TRP A CA 1
ATOM 679 C C . TRP A 1 87 ? -5.327 5.449 14.916 1.00 97.44 87 TRP A C 1
ATOM 681 O O . TRP A 1 87 ? -6.089 4.968 14.082 1.00 97.44 87 TRP A O 1
ATOM 691 N N . ALA A 1 88 ? -4.206 6.077 14.589 1.00 96.81 88 ALA A N 1
ATOM 692 C CA . ALA A 1 88 ? -3.570 5.961 13.290 1.00 96.81 88 ALA A CA 1
ATOM 693 C C . ALA A 1 88 ? -2.274 5.165 13.450 1.00 96.81 88 ALA A C 1
ATOM 695 O O . ALA A 1 88 ? -1.474 5.445 14.341 1.00 96.81 88 ALA A O 1
ATOM 696 N N . TRP A 1 89 ? -2.065 4.173 12.597 1.00 96.50 89 TRP A N 1
ATOM 697 C CA . TRP A 1 89 ? -0.781 3.527 12.414 1.00 96.50 89 TRP A CA 1
ATOM 698 C C . TRP A 1 89 ? -0.142 4.039 11.128 1.00 96.50 89 TRP A C 1
ATOM 700 O O . TRP A 1 89 ? -0.722 3.940 10.046 1.00 96.50 89 TRP A O 1
ATOM 710 N N . ASP A 1 90 ? 1.058 4.587 11.268 1.00 93.75 90 ASP A N 1
ATOM 711 C CA . ASP A 1 90 ? 1.845 5.163 10.190 1.00 93.75 90 ASP A CA 1
ATOM 712 C C . ASP A 1 90 ? 3.232 4.523 10.165 1.00 93.75 90 ASP A C 1
ATOM 714 O O . ASP A 1 90 ? 3.914 4.442 11.189 1.00 93.75 90 ASP A O 1
ATOM 718 N N . ILE A 1 91 ? 3.693 4.126 8.985 1.00 92.81 91 ILE A N 1
ATOM 719 C CA . ILE A 1 91 ? 5.020 3.547 8.800 1.00 92.81 91 ILE A CA 1
ATOM 720 C C . ILE A 1 91 ? 6.160 4.467 9.282 1.00 92.81 91 ILE A C 1
ATOM 722 O O . ILE A 1 91 ? 7.200 3.981 9.736 1.00 92.81 91 ILE A O 1
ATOM 726 N N . ASN A 1 92 ? 5.965 5.788 9.215 1.00 90.38 92 ASN A N 1
ATOM 727 C CA . ASN A 1 92 ? 6.970 6.788 9.584 1.00 90.38 92 ASN A CA 1
ATOM 728 C C . ASN A 1 92 ? 6.899 7.209 11.057 1.00 90.38 92 ASN A C 1
ATOM 730 O O . ASN A 1 92 ? 7.901 7.653 11.616 1.00 90.38 92 ASN A O 1
ATOM 734 N N . HIS A 1 93 ? 5.727 7.094 11.687 1.00 91.75 93 HIS A N 1
ATOM 735 C CA . HIS A 1 93 ? 5.476 7.645 13.025 1.00 91.75 93 HIS A CA 1
ATOM 736 C C . HIS A 1 93 ? 4.985 6.613 14.048 1.00 91.75 93 HIS A C 1
ATOM 738 O O . HIS A 1 93 ? 4.837 6.942 15.225 1.00 91.75 93 HIS A O 1
ATOM 744 N N . GLY A 1 94 ? 4.776 5.365 13.631 1.00 92.44 94 GLY A N 1
ATOM 745 C CA . GLY A 1 94 ? 4.213 4.313 14.463 1.00 92.44 94 GLY A CA 1
ATOM 746 C C . GLY A 1 94 ? 2.751 4.583 14.809 1.00 92.44 94 GLY A C 1
ATOM 747 O O . GLY A 1 94 ? 1.986 5.102 13.997 1.00 92.44 94 GLY A O 1
ATOM 748 N N . PHE A 1 95 ? 2.357 4.205 16.024 1.00 94.12 95 PHE A N 1
ATOM 749 C CA . PHE A 1 95 ? 1.007 4.449 16.518 1.00 94.12 95 PHE A CA 1
ATOM 750 C C . PHE A 1 95 ? 0.838 5.872 17.040 1.00 94.12 95 PHE A C 1
ATOM 752 O O . PHE A 1 95 ? 1.604 6.352 17.875 1.00 94.12 95 PHE A O 1
ATOM 759 N N . LEU A 1 96 ? -0.244 6.497 16.601 1.00 94.19 96 LEU A N 1
ATOM 760 C CA . LEU A 1 96 ? -0.722 7.791 17.038 1.00 94.19 96 LEU A CA 1
ATOM 761 C C . LEU A 1 96 ? -2.137 7.627 17.584 1.00 94.19 96 LEU A C 1
ATOM 763 O O . LEU A 1 96 ? -3.046 7.278 16.837 1.00 94.19 96 LEU A O 1
ATOM 767 N N . ALA A 1 97 ? -2.338 7.898 18.870 1.00 95.00 97 ALA A N 1
ATOM 768 C CA . ALA A 1 97 ? -3.690 8.073 19.385 1.00 95.00 97 ALA A CA 1
ATOM 769 C C . ALA A 1 97 ? -4.290 9.357 18.806 1.00 95.00 97 ALA A C 1
ATOM 771 O O . ALA A 1 97 ? -3.639 10.405 18.806 1.00 95.00 97 ALA A O 1
ATOM 772 N N . LEU A 1 98 ? -5.517 9.257 18.307 1.00 95.50 98 LEU A N 1
ATOM 773 C CA . LEU A 1 98 ? -6.264 10.380 17.763 1.00 95.50 98 LEU A CA 1
ATOM 774 C C . LEU A 1 98 ? -7.219 10.882 18.838 1.00 95.50 98 LEU A C 1
ATOM 776 O O . LEU A 1 98 ? -8.054 10.123 19.330 1.00 95.50 98 LEU A O 1
ATOM 780 N N . ASP A 1 99 ? -7.086 12.155 19.196 1.00 94.56 99 ASP A N 1
ATOM 781 C CA . ASP A 1 99 ? -7.963 12.809 20.166 1.00 94.56 99 ASP A CA 1
ATOM 782 C C . ASP A 1 99 ? -9.304 13.178 19.512 1.00 94.56 99 ASP A C 1
ATOM 784 O O . ASP A 1 99 ? -9.598 14.334 19.221 1.00 94.56 99 ASP A O 1
ATOM 788 N N . LEU A 1 100 ? -10.079 12.144 19.176 1.00 95.56 100 LEU A N 1
ATOM 789 C CA . LEU A 1 100 ? -11.406 12.236 18.578 1.00 95.56 100 LEU A CA 1
ATOM 790 C C . LEU A 1 100 ? -12.323 11.163 19.170 1.00 95.56 100 LEU A C 1
ATOM 792 O O . LEU A 1 100 ? -11.909 10.006 19.308 1.00 95.56 100 LEU A O 1
ATOM 796 N N . PRO A 1 101 ? -13.596 11.496 19.451 1.00 96.25 101 PRO A N 1
ATOM 797 C CA . PRO A 1 101 ? -14.590 10.494 19.798 1.00 96.25 101 PRO A CA 1
ATOM 798 C C . PRO A 1 101 ? -14.743 9.461 18.679 1.00 96.25 101 PRO A C 1
ATOM 800 O O . PRO A 1 101 ? -14.815 9.815 17.503 1.00 96.25 101 PRO A O 1
ATOM 803 N N . VAL A 1 102 ? -14.901 8.189 19.048 1.00 96.50 102 VAL A N 1
ATOM 804 C CA . VAL A 1 102 ? -15.142 7.082 18.103 1.00 96.50 102 VAL A CA 1
ATOM 805 C C . VAL A 1 102 ? -16.341 7.344 17.184 1.00 96.50 102 VAL A C 1
ATOM 807 O O . VAL A 1 102 ? -16.308 6.986 16.012 1.00 96.50 102 VAL A O 1
ATOM 810 N N . ALA A 1 103 ? -17.370 8.045 17.667 1.00 97.31 103 ALA A N 1
ATOM 811 C CA . ALA A 1 103 ? -18.526 8.443 16.859 1.00 97.31 103 ALA A CA 1
ATOM 812 C C . ALA A 1 103 ? -18.163 9.316 15.637 1.00 97.31 103 ALA A C 1
ATOM 814 O O . ALA A 1 103 ? -18.957 9.436 14.713 1.00 97.31 103 ALA A O 1
ATOM 815 N N . GLN A 1 104 ? -16.971 9.921 15.621 1.00 97.25 104 GLN A N 1
ATOM 816 C CA . GLN A 1 104 ? -16.472 10.762 14.531 1.00 97.25 104 GLN A CA 1
ATOM 817 C C . GLN A 1 104 ? -15.473 10.030 13.621 1.00 97.25 104 GLN A C 1
ATOM 819 O O . GLN A 1 104 ? -14.870 10.658 12.756 1.00 97.25 104 GLN A O 1
ATOM 824 N N . ARG A 1 105 ? -15.289 8.711 13.785 1.00 97.12 105 ARG A N 1
ATOM 825 C CA . ARG A 1 105 ? -14.276 7.924 13.056 1.00 97.12 105 ARG A CA 1
ATOM 826 C C . ARG A 1 105 ? -14.409 7.966 11.536 1.00 97.12 105 ARG A C 1
ATOM 828 O O . ARG A 1 105 ? -13.412 7.827 10.844 1.00 97.12 105 ARG A O 1
ATOM 835 N N . GLU A 1 106 ? -15.617 8.170 11.016 1.00 96.88 106 GLU A N 1
ATOM 836 C CA . GLU A 1 106 ? -15.870 8.240 9.569 1.00 96.88 106 GLU A CA 1
ATOM 837 C C . GLU A 1 106 ? -15.722 9.659 8.996 1.00 96.88 106 GLU A C 1
ATOM 839 O O . GLU A 1 106 ? -15.712 9.834 7.780 1.00 96.88 106 GLU A O 1
ATOM 844 N N . MET A 1 107 ? -15.552 10.670 9.855 1.00 97.12 107 MET A N 1
ATOM 845 C CA . MET A 1 107 ? -15.419 12.077 9.468 1.00 97.12 107 MET A CA 1
ATOM 846 C C . MET A 1 107 ? -13.975 12.367 9.040 1.00 97.12 107 MET A C 1
ATOM 848 O O . MET A 1 107 ? -13.138 12.791 9.845 1.00 97.12 107 MET A O 1
ATOM 852 N N . VAL A 1 108 ? -13.660 12.107 7.768 1.00 94.88 108 VAL A N 1
ATOM 853 C CA . VAL A 1 108 ? -12.314 12.288 7.188 1.00 94.88 108 VAL A CA 1
ATOM 854 C C . VAL A 1 108 ? -11.782 13.702 7.424 1.00 94.88 108 VAL A C 1
ATOM 856 O O . VAL A 1 108 ? -10.608 13.875 7.743 1.00 94.88 108 VAL A O 1
ATOM 859 N N . GLU A 1 109 ? -12.631 14.716 7.321 1.00 95.19 109 GLU A N 1
ATOM 860 C CA . GLU A 1 109 ? -12.312 16.125 7.546 1.00 95.19 109 GLU A CA 1
ATOM 861 C C . GLU A 1 109 ? -11.892 16.436 8.990 1.00 95.19 109 GLU A C 1
ATOM 863 O O . GLU A 1 109 ? -11.159 17.395 9.218 1.00 95.19 109 GLU A O 1
ATOM 868 N N . LYS A 1 110 ? -12.298 15.608 9.962 1.00 96.50 110 LYS A N 1
ATOM 869 C CA . LYS A 1 110 ? -11.861 15.717 11.362 1.00 96.50 110 LYS A CA 1
ATOM 870 C C . LYS A 1 110 ? -10.639 14.862 11.657 1.00 96.50 110 LYS A C 1
ATOM 872 O O . LYS A 1 110 ? -9.751 15.297 12.384 1.00 96.50 110 LYS A O 1
ATOM 877 N N . VAL A 1 111 ? -10.578 13.656 11.094 1.00 96.81 111 VAL A N 1
ATOM 878 C CA . VAL A 1 111 ? -9.470 12.724 11.339 1.00 96.81 111 VAL A CA 1
ATOM 879 C C . VAL A 1 111 ? -8.201 13.151 10.607 1.00 96.81 111 VAL A C 1
ATOM 881 O O . VAL A 1 111 ? -7.113 13.146 11.186 1.00 96.81 111 VAL A O 1
ATOM 884 N N . SER A 1 112 ? -8.318 13.526 9.334 1.00 94.75 112 SER A N 1
ATOM 885 C CA . SER A 1 112 ? -7.160 13.790 8.483 1.00 94.75 112 SER A CA 1
ATOM 886 C C . SER A 1 112 ? -6.249 14.916 8.985 1.00 94.75 112 SER A C 1
ATOM 888 O O . SER A 1 112 ? -5.038 14.687 8.963 1.00 94.75 112 SER A O 1
ATOM 890 N N . PRO A 1 113 ? -6.728 16.057 9.534 1.00 94.88 113 PRO A N 1
ATOM 891 C CA . PRO A 1 113 ? -5.835 17.079 10.080 1.00 94.88 113 PRO A CA 1
ATOM 892 C C . PRO A 1 113 ? -4.937 16.559 11.209 1.00 94.88 113 PRO A C 1
ATOM 894 O O . PRO A 1 113 ? -3.767 16.933 11.275 1.00 94.88 113 PRO A O 1
ATOM 897 N N . LEU A 1 114 ? -5.440 15.654 12.058 1.00 95.25 114 LEU A N 1
ATOM 898 C CA . LEU A 1 114 ? -4.672 15.095 13.178 1.00 95.25 114 LEU A CA 1
ATOM 899 C C . LEU A 1 114 ? -3.516 14.205 12.718 1.00 95.25 114 LEU A C 1
ATOM 901 O O . LEU A 1 114 ? -2.457 14.176 13.348 1.00 95.25 114 LEU A O 1
ATOM 905 N N . VAL A 1 115 ? -3.713 13.488 11.612 1.00 94.31 115 VAL A N 1
ATOM 906 C CA . VAL A 1 115 ? -2.672 12.661 10.992 1.00 94.31 115 VAL A CA 1
ATOM 907 C C . VAL A 1 115 ? -1.699 13.538 10.201 1.00 94.31 115 VAL A C 1
ATOM 909 O O . VAL A 1 115 ? -0.485 13.457 10.388 1.00 94.31 115 VAL A O 1
ATOM 912 N N . ILE A 1 116 ? -2.224 14.415 9.341 1.00 92.69 116 ILE A N 1
ATOM 913 C CA . ILE A 1 116 ? -1.444 15.249 8.415 1.00 92.69 116 ILE A CA 1
ATOM 914 C C . ILE A 1 116 ? -0.566 16.259 9.160 1.00 92.69 116 ILE A C 1
ATOM 916 O O . ILE A 1 116 ? 0.507 16.594 8.666 1.00 92.69 116 ILE A O 1
ATOM 920 N N . ALA A 1 117 ? -0.935 16.682 10.373 1.00 93.31 117 ALA A N 1
ATOM 921 C CA . ALA A 1 117 ? -0.106 17.552 11.212 1.00 93.31 117 ALA A CA 1
ATOM 922 C C . ALA A 1 117 ? 1.318 17.008 11.466 1.00 93.31 117 ALA A C 1
ATOM 924 O O . ALA A 1 117 ? 2.218 17.770 11.817 1.00 93.31 117 ALA A O 1
ATOM 925 N N . ARG A 1 118 ? 1.560 15.702 11.265 1.00 90.94 118 ARG A N 1
ATOM 926 C CA . ARG A 1 118 ? 2.901 15.092 11.332 1.00 90.94 118 ARG A CA 1
ATOM 927 C C . ARG A 1 118 ? 3.777 15.363 10.107 1.00 90.94 118 ARG A C 1
ATOM 929 O O . ARG A 1 118 ? 4.988 15.165 10.168 1.00 90.94 118 ARG A O 1
ATOM 936 N N . TYR A 1 119 ? 3.187 15.886 9.039 1.00 89.81 119 TYR A N 1
ATOM 937 C CA . TYR A 1 119 ? 3.811 16.138 7.747 1.00 89.81 119 TYR A CA 1
ATOM 938 C C . TYR A 1 119 ? 3.771 17.631 7.380 1.00 89.81 119 TYR A C 1
ATOM 940 O O . TYR A 1 119 ? 3.190 17.998 6.359 1.00 89.81 119 TYR A O 1
ATOM 948 N N . PRO A 1 120 ? 4.425 18.526 8.149 1.00 86.44 120 PRO A N 1
ATOM 949 C CA . PRO A 1 120 ? 4.303 19.979 7.963 1.00 86.44 120 PRO A CA 1
ATOM 950 C C . PRO A 1 120 ? 4.851 20.483 6.620 1.00 86.44 120 PRO A C 1
ATOM 952 O O . PRO A 1 120 ? 4.548 21.595 6.203 1.00 86.44 120 PRO A O 1
ATOM 955 N N . ARG A 1 121 ? 5.678 19.678 5.942 1.00 84.81 121 ARG A N 1
ATOM 956 C CA . ARG A 1 121 ? 6.265 20.007 4.633 1.00 84.81 121 ARG A CA 1
ATOM 957 C C . ARG A 1 121 ? 5.441 19.496 3.451 1.00 84.81 121 ARG A C 1
ATOM 959 O O . ARG A 1 121 ? 5.827 19.730 2.312 1.00 84.81 121 ARG A O 1
ATOM 966 N N . ILE A 1 122 ? 4.352 18.769 3.700 1.00 78.75 122 ILE A N 1
ATOM 967 C CA . ILE A 1 122 ? 3.527 18.170 2.651 1.00 78.75 122 ILE A CA 1
ATOM 968 C C . ILE A 1 122 ? 2.203 18.918 2.584 1.00 78.75 122 ILE A C 1
ATOM 970 O O . ILE A 1 122 ? 1.471 19.013 3.565 1.00 78.75 122 ILE A O 1
ATOM 974 N N . THR A 1 123 ? 1.851 19.399 1.396 1.00 80.56 123 THR A N 1
ATOM 975 C CA . THR A 1 123 ? 0.481 19.827 1.120 1.00 80.56 123 THR A CA 1
ATOM 976 C C . THR A 1 123 ? -0.361 18.591 0.842 1.00 80.56 123 THR A C 1
ATOM 978 O O . THR A 1 123 ? -0.315 18.030 -0.254 1.00 80.56 123 THR A O 1
ATOM 981 N N . ALA A 1 124 ? -1.116 18.138 1.840 1.00 82.00 124 ALA A N 1
ATOM 982 C CA . ALA A 1 124 ? -2.060 17.052 1.640 1.00 82.00 124 ALA A CA 1
ATOM 983 C C . ALA A 1 124 ? -3.182 17.495 0.693 1.00 82.00 124 ALA A C 1
ATOM 985 O O . ALA A 1 124 ? -3.762 18.569 0.848 1.00 82.00 124 ALA A O 1
ATOM 986 N N . ARG A 1 125 ? -3.481 16.659 -0.300 1.00 84.44 125 ARG A N 1
ATOM 987 C CA . ARG A 1 125 ? -4.561 16.874 -1.265 1.00 84.44 125 ARG A CA 1
ATO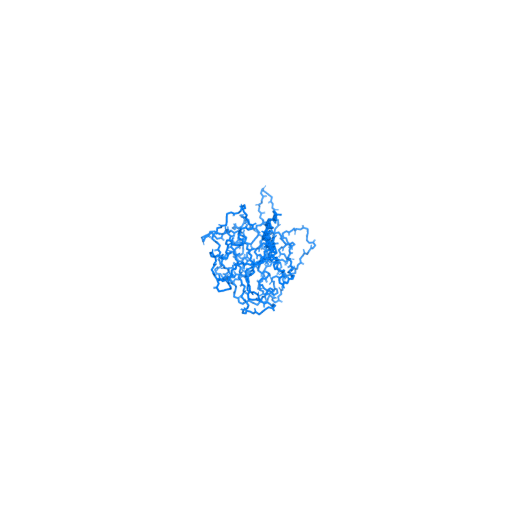M 988 C C . ARG A 1 125 ? -5.543 15.714 -1.177 1.00 84.44 125 ARG A C 1
ATOM 990 O O . ARG A 1 125 ? -5.095 14.570 -1.100 1.00 84.44 125 ARG A O 1
ATOM 997 N N . TYR A 1 126 ? -6.835 16.044 -1.151 1.00 84.69 126 TYR A N 1
ATOM 998 C CA . TYR A 1 126 ? -7.978 15.120 -1.149 1.00 84.69 126 TYR A CA 1
ATOM 999 C C . TYR A 1 126 ? -7.791 13.903 -0.226 1.00 84.69 126 TYR A C 1
ATOM 1001 O O . TYR A 1 126 ? -7.702 12.770 -0.706 1.00 84.69 126 TYR A O 1
ATOM 1009 N N . PRO A 1 127 ? -7.684 14.114 1.101 1.00 89.88 127 PRO A N 1
ATOM 1010 C CA . PRO A 1 127 ? -7.675 13.001 2.035 1.00 89.88 127 PRO A CA 1
ATOM 1011 C C . PRO A 1 127 ? -8.968 12.196 1.882 1.00 89.88 127 PRO A C 1
ATOM 1013 O O . PRO A 1 127 ? -10.056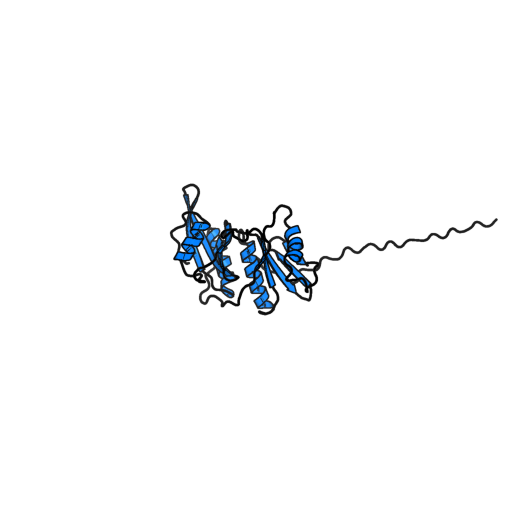 12.767 1.847 1.00 89.88 127 PRO A O 1
ATOM 1016 N N . LEU A 1 128 ? -8.852 10.874 1.790 1.00 91.06 128 LEU A N 1
ATOM 1017 C CA . LEU A 1 128 ? -10.001 9.983 1.648 1.00 91.06 128 LEU A CA 1
ATOM 1018 C C . LEU A 1 128 ? -9.757 8.649 2.344 1.00 91.06 128 LEU A C 1
ATOM 1020 O O . LEU A 1 128 ? -8.627 8.150 2.386 1.00 91.06 128 LEU A O 1
ATOM 1024 N N . TYR A 1 129 ? -10.834 8.053 2.852 1.00 93.44 129 TYR A N 1
ATOM 1025 C CA . TYR A 1 129 ? -10.795 6.679 3.327 1.00 93.44 129 TYR A CA 1
ATOM 1026 C C . TYR A 1 129 ? -10.935 5.686 2.186 1.00 93.44 129 TYR A C 1
ATOM 1028 O O . TYR A 1 129 ? -11.777 5.819 1.301 1.00 93.44 129 TYR A O 1
ATOM 1036 N N . ARG A 1 130 ? -10.133 4.632 2.268 1.00 91.75 130 ARG A N 1
ATOM 1037 C CA . ARG A 1 130 ? -10.281 3.413 1.493 1.00 91.75 130 ARG A CA 1
ATOM 1038 C C . ARG A 1 130 ? -10.561 2.248 2.428 1.00 91.75 130 ARG A C 1
ATOM 1040 O O . ARG A 1 130 ? -10.000 2.147 3.518 1.00 91.75 130 ARG A O 1
ATOM 1047 N N . HIS A 1 131 ? -11.419 1.358 1.964 1.00 92.38 131 HIS A N 1
ATOM 1048 C CA . HIS A 1 131 ? -11.818 0.136 2.648 1.00 92.38 131 HIS A CA 1
ATOM 1049 C C . HIS A 1 131 ? -11.868 -0.992 1.635 1.00 92.38 131 HIS A C 1
ATOM 1051 O O . HIS A 1 131 ? -12.336 -0.784 0.516 1.00 92.38 131 HIS A O 1
ATOM 1057 N N . ASP A 1 132 ? -11.392 -2.164 2.008 1.00 91.44 132 ASP A N 1
ATOM 1058 C CA . ASP A 1 132 ? -11.390 -3.297 1.106 1.00 91.44 132 ASP A CA 1
ATOM 1059 C C . ASP A 1 132 ? -12.583 -4.215 1.341 1.00 91.44 132 ASP A C 1
ATOM 1061 O O . ASP A 1 132 ? -13.125 -4.271 2.441 1.00 91.44 132 ASP A O 1
ATOM 1065 N N . PHE A 1 133 ? -12.956 -4.962 0.309 1.00 85.12 133 PHE A N 1
ATOM 1066 C CA . PHE A 1 133 ? -13.857 -6.100 0.463 1.00 85.12 133 PHE A CA 1
ATOM 1067 C C . PHE A 1 133 ? -13.059 -7.342 0.877 1.00 85.12 133 PHE A C 1
ATOM 1069 O O . PHE A 1 133 ? -11.839 -7.388 0.720 1.00 85.12 133 PHE A O 1
ATOM 1076 N N . SER A 1 134 ? -13.741 -8.358 1.409 1.00 84.00 134 SER A N 1
ATOM 1077 C CA . SER A 1 134 ? -13.102 -9.631 1.747 1.00 84.00 134 SER A CA 1
ATOM 1078 C C . SER A 1 134 ? -12.520 -10.286 0.498 1.00 84.00 134 SER A C 1
ATOM 1080 O O . SER A 1 134 ? -13.210 -10.463 -0.505 1.00 84.00 134 SER A O 1
ATOM 1082 N N . GLN A 1 135 ? -11.250 -10.663 0.576 1.00 89.31 135 GLN A N 1
ATOM 1083 C CA . GLN A 1 135 ? -10.530 -11.355 -0.484 1.00 89.31 135 GLN A CA 1
ATOM 1084 C C . GLN A 1 135 ? -10.006 -12.692 0.038 1.00 89.31 135 GLN A C 1
ATOM 1086 O O . GLN A 1 135 ? -9.926 -12.916 1.246 1.00 89.31 135 GLN A O 1
ATOM 1091 N N . SER A 1 136 ? -9.688 -13.600 -0.879 1.00 87.12 136 SER A N 1
ATOM 1092 C CA . SER A 1 136 ? -9.080 -14.885 -0.543 1.00 87.12 136 SER A CA 1
ATOM 1093 C C . SER A 1 136 ? -7.571 -14.821 -0.734 1.00 87.12 136 SER A C 1
ATOM 1095 O O . SER A 1 136 ? -7.085 -14.159 -1.653 1.00 87.12 136 SER A O 1
ATOM 1097 N N . ALA A 1 137 ? -6.848 -15.540 0.123 1.00 89.25 137 ALA A N 1
ATOM 1098 C CA . ALA A 1 137 ? -5.416 -15.752 -0.028 1.00 89.25 137 ALA A CA 1
ATOM 1099 C C . ALA A 1 137 ? -5.081 -16.344 -1.407 1.00 89.25 137 ALA A C 1
ATOM 1101 O O . ALA A 1 137 ? -5.875 -17.087 -1.992 1.00 89.25 137 ALA A O 1
ATOM 1102 N N . GLU A 1 138 ? -3.890 -16.034 -1.911 1.00 86.56 138 GLU A N 1
ATOM 1103 C CA . GLU A 1 138 ? -3.387 -16.624 -3.147 1.00 86.56 138 GLU A CA 1
ATOM 1104 C C . GLU A 1 138 ? -3.053 -18.112 -2.906 1.00 86.56 138 GLU A C 1
ATOM 1106 O O . GLU A 1 138 ? -2.255 -18.413 -2.015 1.00 86.56 138 GLU A O 1
ATOM 1111 N N . PRO A 1 139 ? -3.601 -19.056 -3.698 1.00 82.81 139 PRO A N 1
ATOM 1112 C CA . PRO A 1 139 ? -3.322 -20.485 -3.516 1.00 82.81 139 PRO A CA 1
ATOM 1113 C C . PRO A 1 139 ? -1.841 -20.845 -3.687 1.00 82.81 139 PRO A C 1
ATOM 1115 O O . PRO A 1 139 ? -1.340 -21.759 -3.037 1.00 82.81 139 PRO A O 1
ATOM 1118 N N . ALA A 1 140 ? -1.149 -20.121 -4.568 1.00 86.25 140 ALA A N 1
ATOM 1119 C CA . ALA A 1 140 ? 0.277 -20.254 -4.832 1.00 86.25 140 ALA A CA 1
ATOM 1120 C C . ALA A 1 140 ? 0.943 -18.880 -4.639 1.00 86.25 140 ALA A C 1
ATOM 1122 O O . ALA A 1 140 ? 1.085 -18.125 -5.606 1.00 86.25 140 ALA A O 1
ATOM 1123 N N . PRO A 1 141 ? 1.281 -18.504 -3.391 1.00 88.00 141 PRO A N 1
ATOM 1124 C CA . PRO A 1 141 ? 1.843 -17.193 -3.102 1.00 88.00 141 PRO A CA 1
ATOM 1125 C C . PRO A 1 141 ? 3.221 -17.033 -3.768 1.00 88.00 141 PRO A C 1
ATOM 1127 O O . PRO A 1 141 ? 4.017 -17.975 -3.747 1.00 88.00 141 PRO A O 1
ATOM 1130 N N . PRO A 1 142 ? 3.548 -15.848 -4.318 1.00 91.81 142 PRO A N 1
ATOM 1131 C CA . PRO A 1 142 ? 4.888 -15.578 -4.826 1.00 91.81 142 PRO A CA 1
ATOM 1132 C C . PRO A 1 142 ? 5.945 -15.742 -3.730 1.00 91.81 142 PRO A C 1
ATOM 1134 O O . PRO A 1 142 ? 5.741 -15.323 -2.588 1.00 91.81 142 PRO A O 1
ATOM 1137 N N . HIS A 1 143 ? 7.096 -16.312 -4.081 1.00 91.88 143 HIS A N 1
ATOM 1138 C CA . HIS A 1 143 ? 8.207 -16.464 -3.145 1.00 91.88 143 HIS A CA 1
ATOM 1139 C C . HIS A 1 143 ? 8.981 -15.150 -2.980 1.00 91.88 143 HIS A C 1
ATOM 1141 O O . HIS A 1 143 ? 9.316 -14.477 -3.959 1.00 91.88 143 HIS A O 1
ATOM 1147 N N . GLU A 1 144 ? 9.310 -14.803 -1.734 1.00 93.94 144 GLU A N 1
ATOM 1148 C CA . GLU A 1 144 ? 10.222 -13.695 -1.445 1.00 93.94 144 GLU A CA 1
ATOM 1149 C C . GLU A 1 144 ? 11.625 -14.011 -1.990 1.00 93.94 144 GLU A C 1
ATOM 1151 O O . GLU A 1 144 ? 12.108 -15.139 -1.885 1.00 93.94 144 GLU A O 1
ATOM 1156 N N . GLN A 1 145 ? 12.303 -13.003 -2.539 1.00 94.31 145 GLN A N 1
ATOM 1157 C CA . GLN A 1 145 ? 13.659 -13.117 -3.077 1.00 94.31 145 GLN A CA 1
ATOM 1158 C C . GLN A 1 145 ? 14.628 -12.221 -2.291 1.00 94.31 145 GLN A C 1
ATOM 1160 O O . GLN A 1 145 ? 15.135 -11.238 -2.834 1.00 94.31 145 GLN A O 1
ATOM 1165 N N . PRO A 1 146 ? 14.914 -12.520 -1.008 1.00 91.38 146 PRO A N 1
ATOM 1166 C CA . PRO A 1 146 ? 15.639 -11.604 -0.122 1.00 91.38 146 PRO A CA 1
ATOM 1167 C C . PRO A 1 146 ? 17.106 -11.390 -0.531 1.00 91.38 146 PRO A C 1
ATOM 1169 O O . PRO A 1 146 ? 17.686 -10.359 -0.202 1.00 91.38 146 PRO A O 1
ATOM 1172 N N . MET A 1 147 ? 17.687 -12.340 -1.271 1.00 93.00 147 MET A N 1
ATOM 1173 C CA . MET A 1 147 ? 19.086 -12.318 -1.719 1.00 93.00 147 MET A CA 1
ATOM 1174 C C . MET A 1 147 ? 19.278 -11.711 -3.119 1.00 93.00 147 MET A C 1
ATOM 1176 O O . MET A 1 147 ? 20.405 -11.660 -3.599 1.00 93.00 147 MET A O 1
ATOM 1180 N N . SER A 1 148 ? 18.212 -11.265 -3.800 1.00 92.62 148 SER A N 1
ATOM 1181 C CA . SER A 1 148 ? 18.339 -10.639 -5.127 1.00 92.62 148 SER A CA 1
ATOM 1182 C C . SER A 1 148 ? 19.200 -9.378 -5.039 1.00 92.62 148 SER A C 1
ATOM 1184 O O . SER A 1 148 ? 18.947 -8.529 -4.194 1.00 92.62 148 SER A O 1
ATOM 1186 N N . GLU A 1 149 ? 20.171 -9.174 -5.927 1.00 93.94 149 GLU A N 1
ATOM 1187 C CA . GLU A 1 149 ? 20.937 -7.915 -5.972 1.00 93.94 149 GLU A CA 1
ATOM 1188 C C . GLU A 1 149 ? 20.066 -6.736 -6.442 1.00 93.94 149 GLU A C 1
ATOM 1190 O O . GLU A 1 149 ? 20.217 -5.602 -5.975 1.00 93.94 149 GLU A O 1
ATOM 1195 N N . ASN A 1 150 ? 19.061 -7.020 -7.276 1.00 94.81 150 ASN A N 1
ATOM 1196 C CA . ASN A 1 150 ? 18.074 -6.044 -7.714 1.00 94.81 150 ASN A CA 1
ATOM 1197 C C . ASN A 1 150 ? 17.121 -5.691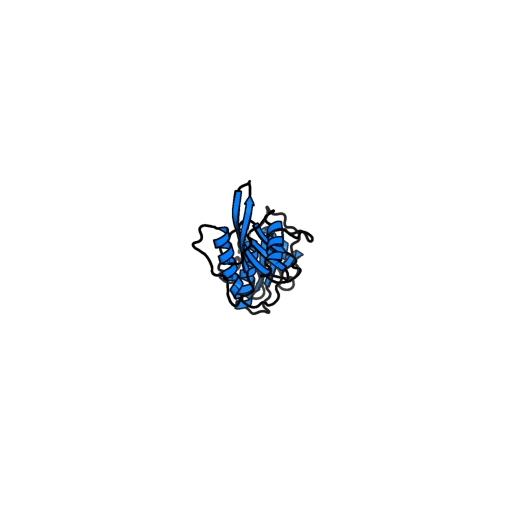 -6.559 1.00 94.81 150 ASN A C 1
ATOM 1199 O O . ASN A 1 150 ? 16.282 -6.504 -6.154 1.00 94.81 150 ASN A O 1
ATOM 1203 N N . ARG A 1 151 ? 17.233 -4.454 -6.052 1.00 95.50 151 ARG A N 1
ATOM 1204 C CA . ARG A 1 151 ? 16.389 -3.924 -4.968 1.00 95.50 151 ARG A CA 1
ATOM 1205 C C . ARG A 1 151 ? 14.904 -3.933 -5.316 1.00 95.50 151 ARG A C 1
ATOM 1207 O O . ARG A 1 151 ? 14.105 -4.273 -4.452 1.00 95.50 151 ARG A O 1
ATOM 1214 N N . ALA A 1 152 ? 14.534 -3.582 -6.547 1.00 96.38 152 ALA A N 1
ATOM 1215 C CA . ALA A 1 152 ? 13.131 -3.562 -6.950 1.00 96.38 152 ALA A CA 1
ATOM 1216 C C . ALA A 1 152 ? 12.514 -4.960 -6.834 1.00 96.38 152 ALA A C 1
ATOM 1218 O O . ALA A 1 152 ? 11.413 -5.103 -6.309 1.00 96.38 152 ALA A O 1
ATOM 1219 N N . LEU A 1 153 ? 13.262 -5.993 -7.231 1.00 97.06 153 LEU A N 1
ATOM 1220 C CA . LEU A 1 153 ? 12.833 -7.383 -7.104 1.00 97.06 153 LEU A CA 1
ATOM 1221 C C . LEU A 1 153 ? 12.778 -7.860 -5.648 1.00 97.06 153 LEU A C 1
ATOM 1223 O O . LEU A 1 153 ? 11.795 -8.495 -5.263 1.00 97.06 153 LEU A O 1
ATOM 1227 N N . ARG A 1 154 ? 13.767 -7.513 -4.811 1.00 97.31 154 ARG A N 1
ATOM 1228 C CA . ARG A 1 154 ? 13.716 -7.819 -3.367 1.00 97.31 154 ARG A CA 1
ATOM 1229 C C . ARG A 1 154 ? 12.473 -7.225 -2.709 1.00 97.31 154 ARG A C 1
ATOM 1231 O O . ARG A 1 154 ? 11.706 -7.940 -2.074 1.00 97.31 154 ARG A O 1
ATOM 1238 N N . ASP A 1 155 ? 12.259 -5.926 -2.890 1.00 98.06 155 ASP A N 1
ATOM 1239 C CA . ASP A 1 155 ? 11.182 -5.201 -2.224 1.00 98.06 155 ASP A CA 1
ATOM 1240 C C . ASP A 1 155 ? 9.809 -5.650 -2.753 1.00 98.06 155 ASP A C 1
ATOM 1242 O O . ASP A 1 155 ? 8.905 -5.923 -1.964 1.00 98.06 155 ASP A O 1
ATOM 1246 N N . ALA A 1 156 ? 9.648 -5.786 -4.076 1.00 98.19 156 ALA A N 1
ATOM 1247 C CA . ALA A 1 156 ? 8.399 -6.253 -4.675 1.00 98.19 156 ALA A CA 1
ATOM 1248 C C . ALA A 1 156 ? 8.072 -7.698 -4.276 1.00 98.19 156 ALA A C 1
ATOM 1250 O O . ALA A 1 156 ? 6.931 -7.982 -3.922 1.00 98.19 156 ALA A O 1
ATOM 1251 N N . SER A 1 157 ? 9.053 -8.606 -4.274 1.00 97.88 157 SER A N 1
ATOM 1252 C CA . SER A 1 157 ? 8.820 -9.998 -3.864 1.00 97.88 157 SER A CA 1
ATOM 1253 C C . SER A 1 157 ? 8.445 -10.113 -2.386 1.00 97.88 157 SER A C 1
ATOM 1255 O O . SER A 1 157 ? 7.568 -10.905 -2.049 1.00 97.88 157 SER A O 1
ATOM 1257 N N . ARG A 1 158 ? 9.014 -9.273 -1.509 1.00 97.69 158 ARG A N 1
ATOM 1258 C CA . ARG A 1 158 ? 8.606 -9.197 -0.099 1.00 97.69 158 ARG A CA 1
ATOM 1259 C C . ARG A 1 158 ? 7.171 -8.722 0.062 1.00 97.69 158 ARG A C 1
ATOM 1261 O O . ARG A 1 158 ? 6.403 -9.356 0.781 1.00 97.69 158 ARG A O 1
ATOM 1268 N N . VAL A 1 159 ? 6.805 -7.617 -0.593 1.00 97.88 159 VAL A N 1
ATOM 1269 C CA . VAL A 1 159 ? 5.413 -7.139 -0.584 1.00 97.88 159 VAL A CA 1
ATOM 1270 C C . VAL A 1 159 ? 4.495 -8.241 -1.091 1.00 97.88 159 VAL A C 1
ATOM 1272 O O . VAL A 1 159 ? 3.479 -8.527 -0.463 1.00 97.88 159 VAL A O 1
ATOM 1275 N N . ALA A 1 160 ? 4.875 -8.891 -2.192 1.00 97.75 160 ALA A N 1
ATOM 1276 C CA . ALA A 1 160 ? 4.038 -9.892 -2.812 1.00 97.75 160 ALA A CA 1
ATOM 1277 C C . ALA A 1 160 ? 3.801 -11.099 -1.898 1.00 97.75 160 ALA A C 1
ATOM 1279 O O . ALA A 1 160 ? 2.652 -11.459 -1.656 1.00 97.75 160 ALA A O 1
ATOM 1280 N N . ALA A 1 161 ? 4.868 -11.660 -1.327 1.00 96.31 161 ALA A N 1
ATOM 1281 C CA . ALA A 1 161 ? 4.792 -12.792 -0.410 1.00 96.31 161 ALA A CA 1
ATOM 1282 C C . ALA A 1 161 ? 3.965 -12.474 0.846 1.00 96.31 161 ALA A C 1
ATOM 1284 O O . ALA A 1 161 ? 3.192 -13.308 1.313 1.00 96.31 161 ALA A O 1
ATOM 1285 N N . LYS A 1 162 ? 4.107 -11.261 1.396 1.00 95.75 162 LYS A N 1
ATOM 1286 C CA . LYS A 1 162 ? 3.421 -10.859 2.633 1.00 95.75 162 LYS A CA 1
ATOM 1287 C C . LYS A 1 162 ? 1.941 -10.574 2.421 1.00 95.75 162 LYS A C 1
ATOM 1289 O O . LYS A 1 162 ? 1.139 -10.961 3.263 1.00 95.75 162 LYS A O 1
ATOM 1294 N N . LEU A 1 163 ? 1.577 -9.940 1.308 1.00 96.81 163 LEU A N 1
ATOM 1295 C CA . LEU A 1 163 ? 0.176 -9.671 0.983 1.00 96.81 163 LEU A CA 1
ATOM 1296 C C . LEU A 1 163 ? -0.560 -10.920 0.476 1.00 96.81 163 LEU A C 1
ATOM 1298 O O . LEU A 1 163 ? -1.757 -11.056 0.709 1.00 96.81 163 LEU A O 1
ATOM 1302 N N . ALA A 1 164 ? 0.132 -11.865 -0.165 1.00 96.56 164 ALA A N 1
ATOM 1303 C CA . ALA A 1 164 ? -0.490 -13.072 -0.714 1.00 96.56 164 ALA A CA 1
ATOM 1304 C C . ALA A 1 164 ? -1.196 -13.955 0.336 1.00 96.56 164 ALA A C 1
ATOM 1306 O O . ALA A 1 164 ? -2.062 -14.754 -0.018 1.00 96.56 164 ALA A O 1
ATOM 1307 N N . ALA A 1 165 ? -0.882 -13.779 1.624 1.00 94.06 165 ALA A N 1
ATOM 1308 C CA . ALA A 1 165 ? -1.562 -14.452 2.729 1.00 94.06 165 ALA A CA 1
ATOM 1309 C C . ALA A 1 165 ? -3.039 -14.037 2.904 1.00 94.06 165 ALA A C 1
ATOM 1311 O O . ALA A 1 165 ? -3.798 -14.770 3.535 1.00 94.06 165 ALA A O 1
ATOM 1312 N N . HIS A 1 166 ? -3.463 -12.898 2.344 1.00 94.44 166 HIS A N 1
ATOM 1313 C CA . HIS A 1 166 ? -4.807 -12.338 2.565 1.00 94.44 166 HIS A CA 1
ATOM 1314 C C . HIS A 1 166 ? -5.531 -11.931 1.283 1.00 94.44 166 HIS A C 1
ATOM 1316 O O . HIS A 1 166 ? -6.733 -11.674 1.311 1.00 94.44 166 HIS A O 1
ATOM 1322 N N . ARG A 1 167 ? -4.819 -11.847 0.158 1.00 93.69 167 ARG A N 1
ATOM 1323 C CA . ARG A 1 167 ? -5.363 -11.338 -1.106 1.00 93.69 167 ARG A CA 1
ATOM 1324 C C . ARG A 1 167 ? -4.662 -11.960 -2.316 1.00 93.69 167 ARG A C 1
ATOM 1326 O O . ARG A 1 167 ? -3.516 -12.391 -2.188 1.00 93.69 167 ARG A O 1
ATOM 1333 N N . PRO A 1 168 ? -5.292 -11.945 -3.504 1.00 94.38 168 PRO A N 1
ATOM 1334 C CA . PRO A 1 168 ? -4.627 -12.292 -4.749 1.00 94.38 168 PRO A CA 1
ATOM 1335 C C . PRO A 1 168 ? -3.497 -11.315 -5.052 1.00 94.38 168 PRO A C 1
ATOM 1337 O O . PRO A 1 168 ? -3.666 -10.091 -4.968 1.00 94.38 168 PRO A O 1
ATOM 1340 N N . VAL A 1 169 ? -2.354 -11.861 -5.457 1.00 96.69 169 VAL A N 1
ATOM 1341 C CA . VAL A 1 169 ? -1.160 -11.079 -5.771 1.00 96.69 169 VAL A CA 1
ATOM 1342 C C . VAL A 1 169 ? -0.468 -11.638 -7.010 1.00 96.69 169 VAL A C 1
ATOM 1344 O O . VAL A 1 169 ? -0.421 -12.843 -7.260 1.00 96.69 169 VAL A O 1
ATOM 1347 N N . ASN A 1 170 ? 0.097 -10.747 -7.814 1.00 96.88 170 ASN A N 1
ATOM 1348 C CA . ASN A 1 170 ? 1.005 -11.102 -8.890 1.00 96.88 170 ASN A CA 1
ATOM 1349 C C . ASN A 1 170 ? 2.328 -10.365 -8.699 1.00 96.88 170 ASN A C 1
ATOM 1351 O O . ASN A 1 170 ? 2.352 -9.135 -8.626 1.00 96.88 170 ASN A O 1
ATOM 1355 N N . LEU A 1 171 ? 3.419 -11.119 -8.611 1.00 98.06 171 LEU A N 1
ATOM 1356 C CA . LEU A 1 171 ? 4.761 -10.569 -8.700 1.00 98.06 171 LEU A CA 1
ATOM 1357 C C . LEU A 1 171 ? 5.145 -10.550 -10.176 1.00 98.06 171 LEU A C 1
ATOM 1359 O O . LEU A 1 171 ? 5.091 -11.575 -10.849 1.00 98.06 171 LEU A O 1
ATOM 1363 N N . VAL A 1 172 ? 5.519 -9.385 -10.690 1.00 98.00 172 VAL A N 1
ATOM 1364 C CA . VAL A 1 172 ? 5.904 -9.243 -12.094 1.00 98.00 172 VAL A CA 1
ATOM 1365 C C . VAL A 1 172 ? 7.266 -8.587 -12.224 1.00 98.00 172 VAL A C 1
ATOM 1367 O O . VAL A 1 172 ? 7.613 -7.700 -11.448 1.00 98.00 172 VAL A O 1
ATOM 1370 N N . GLN A 1 173 ? 8.021 -8.997 -13.236 1.00 98.12 173 GLN A N 1
ATOM 1371 C CA . GLN A 1 173 ? 9.255 -8.350 -13.667 1.00 98.12 173 GLN A CA 1
ATOM 1372 C C . GLN A 1 173 ? 9.016 -7.652 -15.001 1.00 98.12 173 GLN A C 1
ATOM 1374 O O . GLN A 1 173 ? 8.326 -8.189 -15.866 1.00 98.12 173 GLN A O 1
ATOM 1379 N N . PHE A 1 174 ? 9.609 -6.478 -15.181 1.00 98.19 174 PHE A N 1
ATOM 1380 C CA . PHE A 1 174 ? 9.535 -5.718 -16.424 1.00 98.19 174 PHE A CA 1
ATOM 1381 C C . PHE A 1 174 ? 10.829 -4.941 -16.666 1.00 98.19 174 PHE A C 1
ATOM 1383 O O . PHE A 1 174 ? 11.672 -4.801 -15.778 1.00 98.19 174 PHE A O 1
ATOM 1390 N N . SER A 1 175 ? 10.968 -4.416 -17.877 1.00 97.88 175 SER A N 1
ATOM 1391 C CA . SER A 1 175 ? 12.059 -3.530 -18.268 1.00 97.88 175 SER A CA 1
ATOM 1392 C C . SER A 1 175 ? 11.514 -2.194 -18.751 1.00 97.88 175 SER A C 1
ATOM 1394 O O . SER A 1 175 ? 10.392 -2.120 -19.246 1.00 97.88 175 SER A O 1
ATOM 1396 N N . TYR A 1 176 ? 12.288 -1.126 -18.605 1.00 96.50 176 TYR A N 1
ATOM 1397 C CA . TYR A 1 176 ? 11.973 0.197 -19.148 1.00 96.50 176 TYR A CA 1
ATOM 1398 C C . TYR A 1 176 ? 13.266 0.956 -19.444 1.00 96.50 176 TYR A C 1
ATOM 1400 O O . TYR A 1 176 ? 14.330 0.588 -18.947 1.00 96.50 176 TYR A O 1
ATOM 1408 N N . VAL A 1 177 ? 13.179 1.994 -20.275 1.00 94.56 177 VAL A N 1
ATOM 1409 C CA . VAL A 1 177 ? 14.332 2.840 -20.600 1.00 94.56 177 VAL A CA 1
ATOM 1410 C C . VAL A 1 177 ? 14.347 4.043 -19.663 1.00 94.56 177 VAL A C 1
ATOM 1412 O O . VAL A 1 177 ? 13.374 4.794 -19.610 1.00 94.56 177 VAL A O 1
ATOM 1415 N N . ASN A 1 178 ? 15.448 4.242 -18.942 1.00 89.50 178 ASN A N 1
ATOM 1416 C CA . ASN A 1 178 ? 15.679 5.411 -18.099 1.00 89.50 178 ASN A CA 1
ATOM 1417 C C . ASN A 1 178 ? 17.026 6.035 -18.467 1.00 89.50 178 ASN A C 1
ATOM 1419 O O . ASN A 1 178 ? 18.047 5.361 -18.418 1.00 89.50 178 ASN A O 1
ATOM 1423 N N . GLY A 1 179 ? 17.035 7.302 -18.887 1.00 87.25 179 GLY A N 1
ATOM 1424 C CA . GLY A 1 179 ? 18.274 7.973 -19.301 1.00 87.25 179 GLY A CA 1
ATOM 1425 C C . GLY A 1 179 ? 18.996 7.314 -20.489 1.00 87.25 179 GLY A C 1
ATOM 1426 O O . GLY A 1 179 ? 20.198 7.487 -20.631 1.00 87.25 179 GLY A O 1
ATOM 1427 N N . GLY A 1 180 ? 18.283 6.553 -21.329 1.00 90.44 180 GLY A N 1
ATOM 1428 C CA . GLY A 1 180 ? 18.859 5.803 -22.455 1.00 90.44 180 GLY A CA 1
ATOM 1429 C C . GLY A 1 180 ? 19.323 4.383 -22.112 1.00 90.44 180 GLY A C 1
ATOM 1430 O O . GLY A 1 180 ? 19.600 3.606 -23.022 1.00 90.44 180 GLY A O 1
ATOM 1431 N N . GLU A 1 181 ? 19.334 4.004 -20.834 1.00 93.31 181 GLU A N 1
ATOM 1432 C CA . GLU A 1 181 ? 19.717 2.666 -20.382 1.00 93.31 181 GLU A CA 1
ATOM 1433 C C . GLU A 1 181 ? 18.491 1.794 -20.097 1.00 93.31 181 GLU A C 1
ATOM 1435 O O . GLU A 1 181 ? 17.444 2.278 -19.661 1.00 93.31 181 GLU A O 1
ATOM 1440 N N . THR A 1 182 ? 18.615 0.487 -20.345 1.00 95.50 182 THR A N 1
ATOM 1441 C CA . THR A 1 182 ? 17.560 -0.474 -20.001 1.00 95.50 182 THR A CA 1
ATOM 1442 C C . THR A 1 182 ? 17.677 -0.869 -18.535 1.00 95.50 182 THR A C 1
ATOM 1444 O O . THR A 1 182 ? 18.624 -1.545 -18.139 1.00 95.50 182 THR A O 1
ATOM 1447 N N . THR A 1 183 ? 16.661 -0.524 -17.751 1.00 95.06 183 THR A N 1
ATOM 1448 C CA . THR A 1 183 ? 16.550 -0.886 -16.338 1.00 95.06 183 THR A CA 1
ATOM 1449 C C . THR A 1 183 ? 15.585 -2.050 -16.172 1.00 95.06 183 THR A C 1
ATOM 1451 O O . THR A 1 183 ? 14.463 -2.017 -16.680 1.00 95.06 183 THR A O 1
ATOM 1454 N N . VAL A 1 184 ? 15.998 -3.079 -15.429 1.00 96.31 184 VAL A N 1
ATOM 1455 C CA . VAL A 1 184 ? 15.117 -4.171 -14.991 1.00 96.31 184 VAL A CA 1
ATOM 1456 C C . VAL A 1 184 ? 14.527 -3.821 -13.629 1.00 96.31 184 VAL A C 1
ATOM 1458 O O . VAL A 1 184 ? 15.261 -3.545 -12.681 1.00 96.31 184 VAL A O 1
ATOM 1461 N N . SER A 1 185 ? 13.205 -3.884 -13.513 1.00 97.25 185 SER A N 1
ATOM 1462 C CA . SER A 1 185 ? 12.471 -3.622 -12.276 1.00 97.25 185 SER A CA 1
ATOM 1463 C C . SER A 1 185 ? 11.409 -4.695 -12.034 1.00 97.25 185 SER A C 1
ATOM 1465 O O . SER A 1 185 ? 11.221 -5.613 -12.837 1.00 97.25 185 SER A O 1
ATOM 1467 N N . ALA A 1 186 ? 10.740 -4.606 -10.892 1.00 98.19 186 ALA A N 1
ATOM 1468 C CA . ALA A 1 186 ? 9.687 -5.521 -10.495 1.00 98.19 186 ALA A CA 1
ATOM 1469 C C . ALA A 1 186 ? 8.555 -4.775 -9.792 1.00 98.19 186 ALA A C 1
ATOM 1471 O O . ALA A 1 186 ? 8.766 -3.720 -9.189 1.00 98.19 186 ALA A O 1
ATOM 1472 N N . ALA A 1 187 ? 7.356 -5.348 -9.868 1.00 98.31 187 ALA A N 1
ATOM 1473 C CA . ALA A 1 187 ? 6.180 -4.824 -9.202 1.00 98.31 187 ALA A CA 1
ATOM 1474 C C . ALA A 1 187 ? 5.417 -5.919 -8.458 1.00 98.31 187 ALA A C 1
ATOM 1476 O O . ALA A 1 187 ? 5.281 -7.040 -8.951 1.00 98.31 187 ALA A O 1
ATOM 1477 N N . ALA A 1 188 ? 4.877 -5.565 -7.294 1.00 98.38 188 ALA A N 1
ATOM 1478 C CA . ALA A 1 188 ? 3.842 -6.348 -6.635 1.00 98.38 188 ALA A CA 1
ATOM 1479 C C . ALA A 1 188 ? 2.484 -5.765 -7.023 1.00 98.38 188 ALA A C 1
ATOM 1481 O O . ALA A 1 188 ? 2.222 -4.580 -6.805 1.00 98.38 188 ALA A O 1
ATOM 1482 N N . VAL A 1 189 ? 1.630 -6.594 -7.610 1.00 97.50 189 VAL A N 1
ATOM 1483 C CA . VAL A 1 189 ? 0.309 -6.194 -8.082 1.00 97.50 189 VAL A CA 1
ATOM 1484 C C . VAL A 1 189 ? -0.755 -6.892 -7.257 1.00 97.50 189 VAL A C 1
ATOM 1486 O O . VAL A 1 189 ? -0.768 -8.115 -7.174 1.00 97.50 189 VAL A O 1
ATOM 1489 N N . PHE A 1 190 ? -1.663 -6.120 -6.674 1.00 96.44 190 PHE A N 1
ATOM 1490 C CA . PHE A 1 190 ? -2.729 -6.621 -5.810 1.00 96.44 190 PHE A CA 1
ATOM 1491 C C . PHE A 1 190 ? -4.000 -5.790 -5.992 1.00 96.44 190 PHE A C 1
ATOM 1493 O O . PHE A 1 190 ? -3.972 -4.712 -6.589 1.00 96.44 190 PHE A O 1
ATOM 1500 N N . LEU A 1 191 ? -5.131 -6.283 -5.494 1.00 94.44 191 LEU A N 1
ATOM 1501 C CA . LEU A 1 191 ? -6.374 -5.511 -5.456 1.00 94.44 191 LEU A CA 1
ATOM 1502 C C . LEU A 1 191 ? -6.553 -4.889 -4.077 1.00 94.44 191 LEU A C 1
ATOM 1504 O O . LEU A 1 191 ? -6.346 -5.581 -3.085 1.00 94.44 191 LEU A O 1
ATOM 1508 N N . PHE A 1 192 ? -6.960 -3.623 -4.010 1.00 93.81 192 PHE A N 1
ATOM 1509 C CA . PHE A 1 192 ? -7.409 -2.984 -2.770 1.00 93.81 192 PHE A CA 1
ATOM 1510 C C . PHE A 1 192 ? -8.473 -1.927 -3.077 1.00 93.81 192 PHE A C 1
ATOM 1512 O O . PHE A 1 192 ? -8.277 -1.086 -3.959 1.00 93.81 192 PHE A O 1
ATOM 1519 N N . HIS A 1 193 ? -9.599 -1.948 -2.358 1.00 91.75 193 HIS A N 1
ATOM 1520 C CA . HIS A 1 193 ? -10.715 -1.008 -2.537 1.00 91.75 193 HIS A CA 1
ATOM 1521 C C . HIS A 1 193 ? -11.207 -0.956 -3.999 1.00 91.75 193 HIS A C 1
ATOM 1523 O O . HIS A 1 193 ? -11.386 0.111 -4.589 1.00 91.75 193 HIS A O 1
ATOM 1529 N N . GLY A 1 194 ? -11.336 -2.131 -4.628 1.00 89.25 194 GLY A N 1
ATOM 1530 C CA . GLY A 1 194 ? -11.792 -2.259 -6.020 1.00 89.25 194 GLY A CA 1
ATOM 1531 C C . GLY A 1 194 ? -10.837 -1.671 -7.062 1.00 89.25 194 GLY A C 1
ATOM 1532 O O . GLY A 1 194 ? -11.240 -1.425 -8.198 1.00 89.25 194 GLY A O 1
ATOM 1533 N N . ARG A 1 195 ? -9.578 -1.413 -6.697 1.00 91.31 195 ARG A N 1
ATOM 1534 C CA . ARG A 1 195 ? -8.549 -0.894 -7.601 1.00 91.31 195 ARG A CA 1
ATOM 1535 C C . ARG A 1 195 ? -7.406 -1.876 -7.744 1.00 91.31 195 ARG A C 1
ATOM 1537 O O . ARG A 1 195 ? -7.078 -2.598 -6.809 1.00 91.31 195 ARG A O 1
ATOM 1544 N N . LEU A 1 196 ? -6.788 -1.851 -8.917 1.00 93.62 196 LEU A N 1
ATOM 1545 C CA . LEU A 1 196 ? -5.559 -2.576 -9.190 1.00 93.62 196 LEU A CA 1
ATOM 1546 C C . LEU A 1 196 ? -4.379 -1.728 -8.712 1.00 93.62 196 LEU A C 1
ATOM 1548 O O . LEU A 1 196 ? -4.035 -0.722 -9.329 1.00 93.62 196 LEU A O 1
ATOM 1552 N N . CYS A 1 197 ? -3.789 -2.114 -7.592 1.00 94.94 197 CYS A N 1
ATOM 1553 C CA . CYS A 1 197 ? -2.655 -1.442 -6.982 1.00 94.94 197 CYS A CA 1
ATOM 1554 C C . CYS A 1 197 ? -1.354 -2.039 -7.516 1.00 94.94 197 CYS A C 1
ATOM 1556 O O . CYS A 1 197 ? -1.116 -3.237 -7.381 1.00 94.94 197 CYS A O 1
ATOM 1558 N N . VAL A 1 198 ? -0.514 -1.194 -8.113 1.00 96.56 198 VAL A N 1
ATOM 1559 C CA . VAL A 1 198 ? 0.810 -1.571 -8.615 1.00 96.56 198 VAL A CA 1
ATOM 1560 C C . VAL A 1 198 ? 1.850 -0.906 -7.730 1.00 96.56 198 VAL A C 1
ATOM 1562 O O . VAL A 1 198 ? 1.971 0.318 -7.732 1.00 96.56 198 VAL A O 1
ATOM 1565 N N . TYR A 1 199 ? 2.567 -1.706 -6.947 1.00 97.69 199 TYR A N 1
ATOM 1566 C CA . TYR A 1 199 ? 3.680 -1.248 -6.127 1.00 97.69 199 TYR A CA 1
ATOM 1567 C C . TYR A 1 199 ? 5.005 -1.479 -6.848 1.00 97.69 199 TYR A C 1
ATOM 1569 O O . TYR A 1 199 ? 5.313 -2.619 -7.194 1.00 97.69 199 TYR A O 1
ATOM 1577 N N . THR A 1 200 ? 5.806 -0.425 -7.001 1.00 96.69 200 THR A N 1
ATOM 1578 C CA . THR A 1 200 ? 7.223 -0.505 -7.383 1.00 96.69 200 THR A CA 1
ATOM 1579 C C . THR A 1 200 ? 8.085 0.168 -6.317 1.00 96.69 200 THR A C 1
ATOM 1581 O O . THR A 1 200 ? 7.657 1.115 -5.657 1.00 96.69 200 THR A O 1
ATOM 1584 N N . ALA A 1 201 ? 9.317 -0.308 -6.134 1.00 95.06 201 ALA A N 1
ATOM 1585 C CA . ALA A 1 201 ? 10.200 0.210 -5.086 1.00 95.06 201 ALA A CA 1
ATOM 1586 C C . ALA A 1 201 ? 10.593 1.684 -5.297 1.00 95.06 201 ALA A C 1
ATOM 1588 O O . ALA A 1 201 ? 10.860 2.400 -4.337 1.00 95.06 201 ALA A O 1
ATOM 1589 N N . ASP A 1 202 ? 10.638 2.156 -6.541 1.00 91.56 202 ASP A N 1
ATOM 1590 C CA . ASP A 1 202 ? 11.049 3.517 -6.891 1.00 91.56 202 ASP A CA 1
ATOM 1591 C C . ASP A 1 202 ? 9.913 4.545 -6.798 1.00 91.56 202 ASP A C 1
ATOM 1593 O O . ASP A 1 202 ? 10.165 5.685 -6.415 1.00 91.56 202 ASP A O 1
ATOM 1597 N N . THR A 1 203 ? 8.672 4.139 -7.077 1.00 91.19 203 THR A N 1
ATOM 1598 C CA . THR A 1 203 ? 7.514 5.047 -7.135 1.00 91.19 203 THR A CA 1
ATOM 1599 C C . THR A 1 203 ? 6.560 4.870 -5.951 1.00 91.19 203 THR A C 1
ATOM 1601 O O . THR A 1 203 ? 5.841 5.796 -5.586 1.00 91.19 203 THR A O 1
ATOM 1604 N N . GLY A 1 204 ? 6.547 3.700 -5.314 1.00 93.75 204 GLY A N 1
ATOM 1605 C CA . GLY A 1 204 ? 5.530 3.321 -4.337 1.00 93.75 204 GLY A CA 1
ATOM 1606 C C . GLY A 1 204 ? 4.305 2.709 -5.011 1.00 93.75 204 GL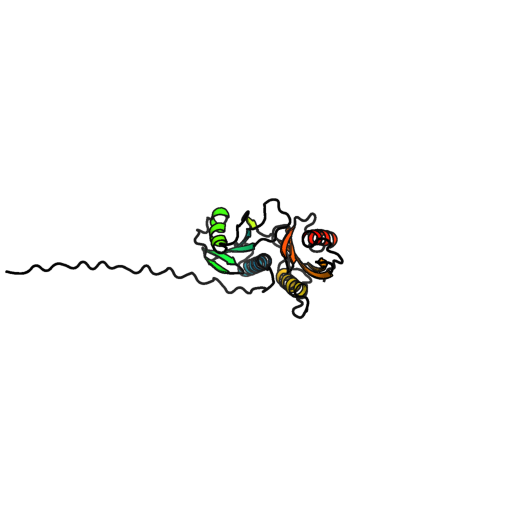Y A C 1
ATOM 1607 O O . GLY A 1 204 ? 4.403 2.100 -6.073 1.00 93.75 204 GLY A O 1
ATOM 1608 N N . THR A 1 205 ? 3.136 2.815 -4.371 1.00 94.31 205 THR A N 1
ATOM 1609 C CA . THR A 1 205 ? 1.905 2.192 -4.890 1.00 94.31 205 THR A CA 1
ATOM 1610 C C . THR A 1 205 ? 1.055 3.169 -5.678 1.00 94.31 205 THR A C 1
ATOM 1612 O O . THR A 1 205 ? 0.620 4.191 -5.145 1.00 94.31 205 THR A O 1
ATOM 1615 N N . VAL A 1 206 ? 0.733 2.792 -6.912 1.00 92.56 206 VAL A N 1
ATOM 1616 C CA . VAL A 1 206 ? -0.188 3.525 -7.778 1.00 92.56 206 VAL A CA 1
ATOM 1617 C C . VAL A 1 206 ? -1.475 2.711 -7.975 1.00 92.56 206 VAL A C 1
ATOM 1619 O O . VAL A 1 206 ? -1.414 1.585 -8.477 1.00 92.56 206 VAL A O 1
ATOM 1622 N N . PRO A 1 207 ? -2.648 3.237 -7.572 1.00 91.25 207 PRO A N 1
ATOM 1623 C CA . PRO A 1 207 ? -3.923 2.544 -7.725 1.00 91.25 207 PRO A CA 1
ATOM 1624 C C . PRO A 1 207 ? -4.619 2.885 -9.053 1.00 91.25 207 PRO A C 1
ATOM 1626 O O . PRO A 1 207 ? -5.069 4.011 -9.258 1.00 91.25 207 PRO A O 1
ATOM 1629 N N . PHE A 1 208 ? -4.831 1.889 -9.911 1.00 89.88 208 PHE A N 1
ATOM 1630 C CA . PHE A 1 208 ? -5.523 2.034 -11.192 1.00 89.88 208 PHE A CA 1
ATOM 1631 C C . PHE A 1 208 ? -6.980 1.585 -11.124 1.00 89.88 208 PHE A C 1
ATOM 1633 O O . PHE A 1 208 ? -7.328 0.601 -10.463 1.00 89.88 208 PHE A O 1
ATOM 1640 N N . ARG A 1 209 ? -7.836 2.270 -11.888 1.00 86.38 209 ARG A N 1
ATOM 1641 C CA . ARG A 1 209 ? -9.145 1.724 -12.257 1.00 86.38 209 ARG A CA 1
ATOM 1642 C C . ARG A 1 209 ? -8.916 0.574 -13.232 1.00 86.38 209 ARG A C 1
ATOM 1644 O O . ARG A 1 209 ? -8.218 0.727 -14.231 1.00 86.38 209 ARG A O 1
ATOM 1651 N N . ALA A 1 210 ? -9.493 -0.575 -12.929 1.00 73.12 210 ALA A N 1
ATOM 1652 C CA . ALA A 1 210 ? -9.326 -1.777 -13.721 1.00 73.12 210 ALA A CA 1
ATOM 1653 C C . ALA A 1 210 ? -10.614 -2.084 -14.483 1.00 73.12 210 ALA A C 1
ATOM 1655 O O . ALA A 1 210 ? -11.688 -2.109 -13.890 1.00 73.12 210 ALA A O 1
ATOM 1656 N N . ARG A 1 211 ? -10.504 -2.339 -15.794 1.00 74.25 211 ARG A N 1
ATOM 1657 C CA . ARG A 1 211 ? -11.645 -2.812 -16.603 1.00 74.25 211 ARG A CA 1
ATOM 1658 C C . ARG A 1 211 ? -12.072 -4.219 -16.184 1.00 74.25 211 ARG A C 1
ATOM 1660 O O . ARG A 1 211 ? -13.251 -4.542 -16.223 1.00 74.25 211 ARG A O 1
ATOM 1667 N N . GLN A 1 212 ? -11.100 -5.036 -15.779 1.00 80.88 212 GLN A N 1
ATOM 1668 C CA . GLN A 1 212 ? -11.288 -6.353 -15.181 1.00 80.88 212 GLN A CA 1
ATOM 1669 C C . GLN A 1 212 ? -10.463 -6.419 -13.893 1.00 80.88 212 GLN A C 1
ATOM 1671 O O . GLN A 1 212 ? -9.264 -6.139 -13.913 1.00 80.88 212 GLN A O 1
ATOM 1676 N N . LEU A 1 213 ? -11.090 -6.780 -12.771 1.00 81.94 213 LEU A N 1
ATOM 1677 C CA . LEU A 1 213 ? -10.422 -6.912 -11.472 1.00 81.94 213 LEU A CA 1
ATOM 1678 C C . LEU A 1 213 ? -9.614 -8.215 -11.413 1.00 81.94 213 LEU A C 1
ATOM 1680 O O . LEU A 1 213 ? -9.991 -9.169 -10.743 1.00 81.94 213 LEU A O 1
ATOM 1684 N N . SER A 1 214 ? -8.505 -8.265 -12.151 1.00 89.12 214 SER A N 1
ATOM 1685 C CA . SER A 1 214 ? -7.577 -9.394 -12.133 1.00 89.12 214 SER A CA 1
ATOM 1686 C C . SER A 1 214 ? -6.138 -8.914 -12.047 1.00 89.12 214 SER A C 1
ATOM 1688 O O . SER A 1 214 ? -5.681 -8.107 -12.856 1.00 89.12 214 SER A O 1
ATOM 1690 N N . VAL A 1 215 ? -5.400 -9.481 -11.094 1.00 93.25 215 VAL A N 1
ATOM 1691 C CA . VAL A 1 215 ? -3.956 -9.263 -10.941 1.00 93.25 215 VAL A CA 1
ATOM 1692 C C . VAL A 1 215 ? -3.136 -10.058 -11.960 1.00 93.25 215 VAL A C 1
ATOM 1694 O O . VAL A 1 215 ? -1.937 -9.841 -12.072 1.00 93.25 215 VAL A O 1
ATOM 1697 N N . LYS A 1 216 ? -3.745 -10.980 -12.719 1.00 93.81 216 LYS A N 1
ATOM 1698 C CA . LYS A 1 216 ? -3.037 -11.867 -13.661 1.00 93.81 216 LYS A CA 1
ATOM 1699 C C . LYS A 1 216 ? -3.124 -11.406 -15.126 1.00 93.81 216 LYS A C 1
ATOM 1701 O O . LYS A 1 216 ? -2.459 -11.977 -15.985 1.00 93.81 216 LYS A O 1
ATOM 1706 N N . ASN A 1 217 ? -3.914 -10.374 -15.443 1.00 94.19 217 ASN A N 1
ATOM 1707 C CA . ASN A 1 217 ? -4.042 -9.865 -16.815 1.00 94.19 217 ASN A CA 1
ATOM 1708 C C . ASN A 1 217 ? -2.796 -9.059 -17.233 1.00 94.19 217 ASN A C 1
ATOM 1710 O O . ASN A 1 217 ? -2.769 -7.833 -17.118 1.00 94.19 217 ASN A O 1
ATOM 1714 N N . LEU A 1 218 ? -1.771 -9.744 -17.750 1.00 95.19 218 LEU A N 1
ATOM 1715 C CA . LEU A 1 218 ? -0.488 -9.132 -18.120 1.00 95.19 218 LEU A CA 1
ATOM 1716 C C . LEU A 1 218 ? -0.618 -7.985 -19.132 1.00 95.19 218 LEU A C 1
ATOM 1718 O O . LEU A 1 218 ? 0.140 -7.024 -19.053 1.00 95.19 218 LEU A O 1
ATOM 1722 N N . ARG A 1 219 ? -1.590 -8.026 -20.051 1.00 93.94 219 ARG A N 1
ATOM 1723 C CA . ARG A 1 219 ? -1.804 -6.925 -21.004 1.00 93.94 219 ARG A CA 1
ATOM 1724 C C . ARG A 1 219 ? -2.217 -5.644 -20.281 1.00 93.94 219 ARG A C 1
ATOM 1726 O O . ARG A 1 219 ? -1.626 -4.594 -20.512 1.00 93.94 219 ARG A O 1
ATOM 1733 N N . GLN A 1 220 ? -3.186 -5.746 -19.375 1.00 93.62 220 GLN A N 1
ATOM 1734 C CA . GLN A 1 220 ? -3.614 -4.617 -18.553 1.00 93.62 220 GLN A CA 1
ATOM 1735 C C . GLN A 1 220 ? -2.487 -4.143 -17.626 1.00 93.62 220 GLN A C 1
ATOM 1737 O O . GLN A 1 220 ? -2.270 -2.942 -17.484 1.00 93.62 220 GLN A O 1
ATOM 1742 N N . LEU A 1 221 ? -1.731 -5.069 -17.028 1.00 95.56 221 LEU A N 1
ATOM 1743 C CA . LEU A 1 221 ? -0.585 -4.713 -16.188 1.00 95.56 221 LEU A CA 1
ATOM 1744 C C . LEU A 1 221 ? 0.489 -3.964 -16.977 1.00 95.56 221 LEU A C 1
ATOM 1746 O O . LEU A 1 221 ? 1.048 -2.991 -16.477 1.00 95.56 221 LEU A O 1
ATOM 1750 N N . GLN A 1 222 ? 0.745 -4.370 -18.220 1.00 95.94 222 GLN A N 1
ATOM 1751 C CA . GLN A 1 222 ? 1.686 -3.692 -19.104 1.00 95.94 222 GLN A CA 1
ATOM 1752 C C . GLN A 1 222 ? 1.236 -2.258 -19.407 1.00 95.94 222 GLN A C 1
ATOM 1754 O O . GLN A 1 222 ? 2.076 -1.358 -19.441 1.00 95.94 222 GLN A O 1
ATOM 1759 N N . GLU A 1 223 ? -0.066 -2.032 -19.601 1.00 93.75 223 GLU A N 1
ATOM 1760 C CA . GLU A 1 223 ? -0.648 -0.697 -19.780 1.00 93.75 223 GLU A CA 1
ATOM 1761 C C . GLU A 1 223 ? -0.497 0.155 -18.512 1.00 93.75 223 GLU A C 1
ATOM 1763 O O . GLU A 1 223 ? -0.035 1.290 -18.602 1.00 93.75 223 GLU A O 1
ATOM 1768 N N . CYS A 1 224 ? -0.797 -0.391 -17.328 1.00 94.00 224 CYS A N 1
ATOM 1769 C CA . CYS A 1 224 ? -0.574 0.292 -16.050 1.00 94.00 224 CYS A CA 1
ATOM 1770 C C . CYS A 1 224 ? 0.902 0.667 -15.858 1.00 94.00 224 CYS A C 1
ATOM 1772 O O . CYS A 1 224 ? 1.216 1.820 -15.572 1.00 94.00 224 CYS A O 1
ATOM 1774 N N . LEU A 1 225 ? 1.820 -0.276 -16.079 1.00 95.38 225 LEU A N 1
ATOM 1775 C CA . LEU A 1 225 ? 3.256 -0.049 -15.920 1.00 95.38 225 LEU A CA 1
ATOM 1776 C C . LEU A 1 225 ? 3.797 0.986 -16.901 1.00 95.38 225 LEU A C 1
ATOM 1778 O O . LEU A 1 225 ? 4.637 1.780 -16.505 1.00 95.38 225 LEU A O 1
ATOM 1782 N N . ARG A 1 226 ? 3.285 1.057 -18.136 1.00 95.19 226 ARG A N 1
ATOM 1783 C CA . ARG A 1 226 ? 3.664 2.110 -19.097 1.00 95.19 226 ARG A CA 1
ATOM 1784 C C . ARG A 1 226 ? 3.260 3.512 -18.656 1.00 95.19 226 ARG A C 1
ATOM 1786 O O . ARG A 1 226 ? 3.836 4.482 -19.134 1.00 95.19 226 ARG A O 1
ATOM 179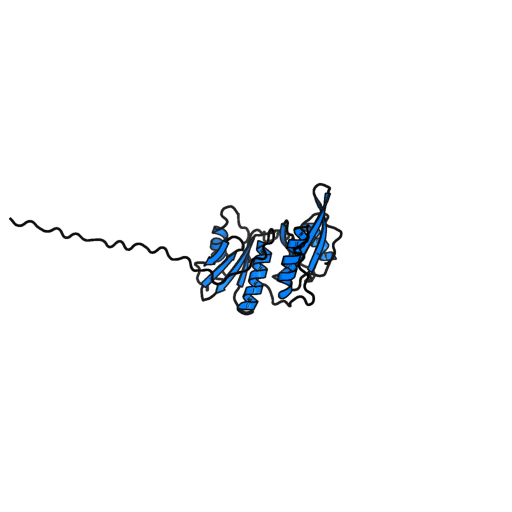3 N N . ARG A 1 227 ? 2.270 3.626 -17.772 1.00 92.38 227 ARG A N 1
ATOM 1794 C CA . ARG A 1 227 ? 1.847 4.909 -17.202 1.00 92.38 227 ARG A CA 1
ATOM 1795 C C . ARG A 1 227 ? 2.708 5.334 -16.017 1.00 92.38 227 ARG A C 1
ATOM 1797 O O . ARG A 1 227 ? 2.846 6.529 -15.797 1.00 92.38 227 ARG A O 1
ATOM 1804 N N . ILE A 1 228 ? 3.266 4.376 -15.273 1.00 92.62 228 ILE A N 1
ATOM 1805 C CA . ILE A 1 228 ? 4.229 4.640 -14.190 1.00 92.62 228 ILE A CA 1
ATOM 1806 C C . ILE A 1 228 ? 5.625 4.882 -14.781 1.00 92.62 228 ILE A C 1
ATOM 1808 O O . ILE A 1 228 ? 6.277 5.874 -14.474 1.00 92.62 228 ILE A O 1
ATOM 1812 N N . HIS A 1 229 ? 6.052 3.991 -15.675 1.00 93.25 229 HIS A N 1
ATOM 1813 C CA . HIS A 1 229 ? 7.341 3.989 -16.356 1.00 93.25 229 HIS A CA 1
ATOM 1814 C C . HIS A 1 229 ? 7.109 4.020 -17.874 1.00 93.25 229 HIS A C 1
ATOM 1816 O O . HIS A 1 229 ? 6.893 2.965 -18.489 1.00 93.25 229 HIS A O 1
ATOM 1822 N N . PRO A 1 230 ? 7.120 5.212 -18.501 1.00 91.56 230 PRO A N 1
ATOM 1823 C CA . PRO A 1 230 ? 6.944 5.349 -19.941 1.00 91.56 230 PRO A CA 1
ATOM 1824 C C . PRO A 1 230 ? 7.851 4.402 -20.726 1.00 91.56 230 PRO A C 1
ATOM 1826 O O . PRO A 1 230 ? 9.052 4.313 -20.487 1.00 91.56 230 PRO A O 1
ATOM 1829 N N . GLY A 1 231 ? 7.252 3.658 -21.655 1.00 90.19 231 GLY A N 1
ATOM 1830 C CA . GLY A 1 231 ? 7.980 2.688 -22.469 1.00 90.19 231 GLY A CA 1
ATOM 1831 C C . GLY A 1 231 ? 8.248 1.341 -21.799 1.00 90.19 231 GLY A C 1
ATOM 1832 O O . GLY A 1 231 ? 8.975 0.555 -22.390 1.00 90.19 231 GLY A O 1
ATOM 1833 N N . ALA A 1 232 ? 7.659 1.027 -20.635 1.00 96.56 232 ALA A N 1
ATOM 1834 C CA . ALA A 1 232 ? 7.777 -0.305 -20.037 1.00 96.56 232 ALA A CA 1
ATOM 1835 C C . ALA A 1 232 ? 7.445 -1.437 -21.037 1.00 96.56 232 ALA A C 1
ATOM 1837 O O . ALA A 1 232 ? 6.487 -1.353 -21.822 1.00 96.56 232 ALA A O 1
ATOM 1838 N N . PHE A 1 233 ? 8.239 -2.507 -20.987 1.00 97.00 233 PHE A N 1
ATOM 1839 C CA . PHE A 1 233 ? 8.214 -3.648 -21.900 1.00 97.00 233 PHE A CA 1
ATOM 1840 C C . PHE A 1 233 ? 8.724 -4.930 -21.218 1.00 97.00 233 PHE A C 1
ATOM 1842 O O . PHE A 1 233 ? 9.128 -4.910 -20.055 1.00 97.00 233 PHE A O 1
ATOM 1849 N N . ALA A 1 234 ? 8.685 -6.051 -21.948 1.00 95.94 234 ALA A N 1
ATOM 1850 C CA . ALA A 1 234 ? 9.145 -7.367 -21.486 1.00 95.94 234 ALA A CA 1
ATOM 1851 C C . ALA A 1 234 ? 8.533 -7.814 -20.142 1.00 95.94 234 ALA A C 1
ATOM 1853 O O . ALA A 1 234 ? 9.193 -8.468 -19.334 1.00 95.94 234 ALA A O 1
ATOM 1854 N N . LEU A 1 235 ? 7.267 -7.456 -19.900 1.00 97.62 235 LEU A N 1
ATOM 1855 C CA . LEU A 1 235 ? 6.552 -7.858 -18.697 1.00 97.62 235 LEU A CA 1
ATOM 1856 C C . LEU A 1 235 ? 6.369 -9.380 -18.639 1.00 97.62 235 LEU A C 1
ATOM 1858 O O . LEU A 1 235 ? 5.855 -9.986 -19.581 1.00 97.62 235 LEU A O 1
ATOM 1862 N N . LYS A 1 236 ? 6.690 -9.973 -17.489 1.00 97.00 236 LYS A N 1
ATOM 1863 C CA . LYS A 1 236 ? 6.384 -11.370 -17.164 1.00 97.00 236 LYS A CA 1
ATOM 1864 C C . LYS A 1 236 ? 5.985 -11.529 -15.700 1.00 97.00 236 LYS A C 1
ATOM 1866 O O . LYS A 1 236 ? 6.497 -10.809 -14.844 1.00 97.00 236 LYS A O 1
ATOM 1871 N N . SER A 1 237 ? 5.102 -12.484 -15.420 1.00 96.06 237 SER A N 1
ATOM 1872 C CA . SER A 1 237 ? 4.877 -12.974 -14.055 1.00 96.06 237 SER A CA 1
ATOM 1873 C C . SER A 1 237 ? 6.064 -13.806 -13.581 1.00 96.06 237 SER A C 1
ATOM 1875 O O . SER A 1 237 ? 6.720 -14.465 -14.393 1.00 96.06 237 SER A O 1
ATOM 1877 N N . LEU A 1 238 ? 6.327 -13.740 -12.279 1.00 93.31 238 LEU A N 1
ATOM 1878 C CA . LEU A 1 238 ? 7.335 -14.518 -11.565 1.00 93.31 238 LEU A CA 1
ATOM 1879 C C . LEU A 1 238 ? 6.682 -15.520 -10.614 1.00 93.31 238 LEU A C 1
ATOM 1881 O O . LEU A 1 238 ? 5.594 -15.199 -10.082 1.00 93.31 238 LEU A O 1
#

Secondary structure (DSSP, 8-state):
------------------PPPPPPSS-------TT-HHHHHHHHHHHHHHHH-TTS-EEEEEES--TT-SS---EEEEEEEETTEEEEEETTTEEEEE-S-GGGTT-HHHHHHHHHTT-TT----S-EEE-PPP-PPPSSPPPP-TT-S-HHHHHHHHHHHHHTTTS-EEEEEEEEEETTEEEEEEEEEEEETTEEEEEETTTEEEEEP-SS--TT-HHHHHHHHHHHSTT-EEEEE-

Foldseek 3Di:
DDDDDDDDDDDPPDPPDPPDFDDAPDDDDALPFALAQPLRQVLVVQVCCVVPNPPFDKWKWWWDDAPPRQWASTGIWIWGDDPQWIWTATPVPGIDTDPDGPVCSQVQVRRVCRVCVVPPPDDTHDTDIFAFDFAAAAPDFQAADCPDPASQNNRQSSSRNSCSRGFDWWKKWWWAADPNDIDIHIWIWTDTRQWTWTATRVRGIRTHNDPDRDNPPQVVVQVVVCVVGPGIDPMDTD